Protein AF-A0AAU1LJE6-F1 (afdb_monomer_lite)

Sequence (196 aa):
MAEPQQDGGPLTVAEGLVRFDGRSWRRVQGTALPDFLRWVFNGQAVPHAVKSSYAYEDGLRSLPMAWTHPRYIAAEESHLAEEERLRLAFEAQAAIRKRRLDARKAVVREGNAASRARALRKAVKAEEAAEGTSAAADLREKAGRRRGVRRAIAYLSREHGVTATVGWSVADPCWAGGIPLVGISGAEKSTGMYGK

Radius of gyration: 35.8 Å; chains: 1; bounding box: 75×62×85 Å

Secondary structure (DSSP, 8-state):
--------PPPEE-SSEEEE-SSSEEEPPPEEHHHHHHHHHTT--EEE---SS-PPTT-----SSEEE-HHHHHHHHHHHHHHHHHHHHHHHHHHHHHHHHHHHHHHHHHHTHHHHHHHHHHHHHHHHHHTT-HHHHHHHHHHHTSSSHHHHHHHHHHHHTPPEE----TTSGGGTT---EE-TTS-EE-------

pLDDT: mean 73.08, std 18.21, range [31.22, 95.88]

Foldseek 3Di:
DDDDDPPPDFDWAQAQEWAAPLPAIETDHTDGPVVVVVCVVVVQKDKDADPDPHDYDPPHDPDRIGIYGPVRVVSVVVSVVVVVVVVVVVVVVVVVVVVVVVVVVVVVCVVCVVVVVVVVVVVVVVVVVLPPDPVSVVLVVQLVVDDDNLVSVLVVLQVPVDWDFDDDDCPDPVPVPDTWTQHNNSDTPPPPPDDD

Structure (mmCIF, N/CA/C/O backbone):
data_AF-A0AAU1LJE6-F1
#
_entry.id   AF-A0AAU1LJE6-F1
#
loop_
_atom_site.group_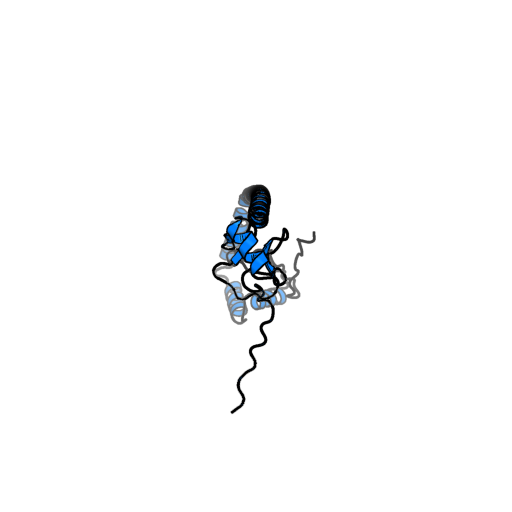PDB
_atom_site.id
_atom_site.type_symbol
_atom_site.label_atom_id
_atom_site.label_alt_id
_atom_site.label_comp_id
_atom_site.label_asym_id
_atom_site.label_entity_id
_atom_site.label_seq_id
_atom_site.pdbx_PDB_ins_code
_atom_site.Cartn_x
_atom_site.Cartn_y
_atom_site.Cartn_z
_atom_site.occupancy
_atom_site.B_iso_or_equiv
_atom_site.auth_seq_id
_atom_site.auth_comp_id
_atom_site.auth_asym_id
_atom_site.auth_atom_id
_atom_site.pdbx_PDB_model_num
ATOM 1 N N . MET A 1 1 ? 39.970 -46.629 -25.019 1.00 37.22 1 MET A N 1
ATOM 2 C CA . MET A 1 1 ? 39.941 -45.228 -24.552 1.00 37.22 1 MET A CA 1
ATOM 3 C C . MET A 1 1 ? 39.438 -44.415 -25.731 1.00 37.22 1 MET A C 1
ATOM 5 O O . MET A 1 1 ? 40.171 -44.294 -26.699 1.00 37.22 1 MET A O 1
ATOM 9 N N . ALA A 1 2 ? 38.160 -44.042 -25.729 1.00 37.75 2 ALA A N 1
ATOM 10 C CA . ALA A 1 2 ? 37.556 -43.263 -26.808 1.00 37.75 2 ALA A CA 1
ATOM 11 C C . ALA A 1 2 ? 37.742 -41.773 -26.494 1.00 37.75 2 ALA A C 1
ATOM 13 O O . ALA A 1 2 ? 37.417 -41.345 -25.386 1.00 37.75 2 ALA A O 1
ATOM 14 N N . GLU A 1 3 ? 38.307 -41.019 -27.432 1.00 35.03 3 GLU A N 1
ATOM 15 C CA . GLU A 1 3 ? 38.419 -39.563 -27.333 1.00 35.03 3 GLU A CA 1
ATOM 16 C C . GLU A 1 3 ? 37.029 -38.915 -27.445 1.00 35.03 3 GLU A C 1
ATOM 18 O O . GLU A 1 3 ? 36.217 -39.358 -28.264 1.00 35.03 3 GLU A O 1
ATOM 23 N N . PRO A 1 4 ? 36.717 -37.876 -26.650 1.00 43.41 4 PRO A N 1
ATOM 24 C CA . PRO A 1 4 ? 35.485 -37.129 -26.822 1.00 43.41 4 PRO A CA 1
ATOM 25 C C . PRO A 1 4 ? 35.583 -36.252 -28.074 1.00 43.41 4 PRO A C 1
ATOM 27 O O . PRO A 1 4 ? 36.368 -35.307 -28.148 1.00 43.41 4 PRO A O 1
ATOM 30 N N . GLN A 1 5 ? 34.746 -36.583 -29.051 1.00 39.78 5 GLN A N 1
ATOM 31 C CA . GLN A 1 5 ? 34.455 -35.793 -30.238 1.00 39.78 5 GLN A CA 1
ATOM 32 C C . GLN A 1 5 ? 33.921 -34.419 -29.787 1.00 39.78 5 GLN A C 1
ATOM 34 O O . GLN A 1 5 ? 32.828 -34.318 -29.232 1.00 39.78 5 GLN A O 1
ATOM 39 N N . GLN A 1 6 ? 34.723 -33.361 -29.934 1.00 43.94 6 GLN A N 1
ATOM 40 C CA . GLN A 1 6 ? 34.269 -31.992 -29.694 1.00 43.94 6 GLN A CA 1
ATOM 41 C C . GLN A 1 6 ? 33.424 -31.539 -30.887 1.00 43.94 6 GLN A C 1
ATOM 43 O O . GLN A 1 6 ? 33.950 -31.102 -31.909 1.00 43.94 6 GLN A O 1
ATOM 48 N N . ASP A 1 7 ? 32.106 -31.645 -30.745 1.00 42.50 7 ASP A N 1
ATOM 49 C CA . ASP A 1 7 ? 31.145 -31.035 -31.660 1.00 42.50 7 ASP A CA 1
ATOM 50 C C . ASP A 1 7 ? 31.253 -29.502 -31.575 1.00 42.50 7 ASP A C 1
ATOM 52 O O . ASP A 1 7 ? 30.751 -28.858 -30.652 1.00 42.50 7 ASP A O 1
ATOM 56 N N . GLY A 1 8 ? 31.939 -28.901 -32.549 1.00 44.84 8 GLY A N 1
ATOM 57 C CA . GLY A 1 8 ? 32.110 -27.453 -32.708 1.00 44.84 8 GLY A CA 1
ATOM 58 C C . GLY A 1 8 ? 30.856 -26.748 -33.234 1.00 44.84 8 GLY A C 1
ATOM 59 O O . GLY A 1 8 ? 30.895 -26.121 -34.291 1.00 44.84 8 GLY A O 1
ATOM 60 N N . GLY A 1 9 ? 29.733 -26.860 -32.522 1.00 58.03 9 GLY A N 1
ATOM 61 C CA . GLY A 1 9 ? 28.534 -26.065 -32.802 1.00 58.03 9 GLY A CA 1
ATOM 62 C C . GLY A 1 9 ? 28.755 -24.561 -32.544 1.00 58.03 9 GLY A C 1
ATOM 63 O O . GLY A 1 9 ? 29.653 -24.186 -31.785 1.00 58.03 9 GLY A O 1
ATOM 64 N N . PRO A 1 10 ? 27.951 -23.663 -33.148 1.00 66.69 10 PRO A N 1
ATOM 65 C CA . PRO A 1 10 ? 28.085 -22.224 -32.936 1.00 66.69 10 PRO A CA 1
ATOM 66 C C . PRO A 1 10 ? 27.838 -21.856 -31.465 1.00 66.69 10 PRO A C 1
ATOM 68 O O . PRO A 1 10 ? 26.767 -22.113 -30.907 1.00 66.69 10 PRO A O 1
ATOM 71 N N . LEU A 1 11 ? 28.832 -21.222 -30.835 1.00 69.88 11 LEU A N 1
ATOM 72 C CA . LEU A 1 11 ? 28.730 -20.729 -29.461 1.00 69.88 11 LEU A CA 1
ATOM 73 C C . LEU A 1 11 ? 27.562 -19.742 -29.348 1.00 69.88 11 LEU A C 1
ATOM 75 O O . LEU A 1 11 ? 27.508 -18.733 -30.055 1.00 69.88 11 LEU A O 1
ATOM 79 N N . THR A 1 12 ? 26.636 -20.031 -28.438 1.00 74.12 12 THR A N 1
ATOM 80 C CA . THR A 1 12 ? 25.438 -19.223 -28.195 1.00 74.12 12 THR A CA 1
ATOM 81 C C . THR A 1 12 ? 25.507 -18.630 -26.791 1.00 74.12 12 THR A C 1
ATOM 83 O O . THR A 1 12 ? 25.714 -19.344 -25.812 1.00 74.12 12 THR A O 1
ATOM 86 N N . VAL A 1 13 ? 25.320 -17.318 -26.679 1.00 70.00 13 VAL A N 1
ATOM 87 C CA . VAL A 1 13 ? 25.210 -16.601 -25.408 1.00 70.00 13 VAL A CA 1
ATOM 88 C C . VAL A 1 13 ? 23.751 -16.660 -24.961 1.00 70.00 13 VAL A C 1
ATOM 90 O O . VAL A 1 13 ? 22.901 -15.940 -25.482 1.00 70.00 13 VAL A O 1
ATOM 93 N N . ALA A 1 14 ? 23.451 -17.556 -24.020 1.00 63.47 14 ALA A N 1
ATOM 94 C CA . AL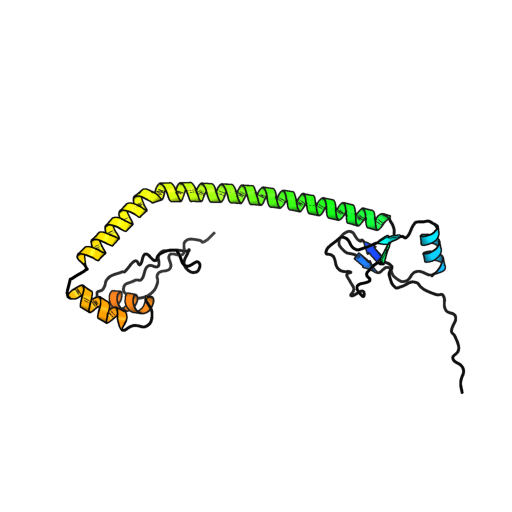A A 1 14 ? 22.112 -17.720 -23.440 1.00 63.47 14 ALA A CA 1
ATOM 95 C C . ALA A 1 14 ? 22.009 -17.199 -21.993 1.00 63.47 14 ALA A C 1
ATOM 97 O O . ALA A 1 14 ? 20.918 -16.910 -21.491 1.00 63.47 14 ALA A O 1
ATOM 98 N N . GLU A 1 15 ? 23.137 -17.083 -21.294 1.00 70.50 15 GLU A N 1
ATOM 99 C CA . GLU A 1 15 ? 23.178 -16.657 -19.897 1.00 70.50 15 GLU A CA 1
ATOM 100 C C . GLU A 1 15 ? 23.504 -15.167 -19.780 1.00 70.50 15 GLU A C 1
ATOM 102 O O . GLU A 1 15 ? 24.337 -14.636 -20.506 1.00 70.50 15 GLU A O 1
ATOM 107 N N . GLY A 1 16 ? 22.809 -14.477 -18.874 1.00 77.50 16 GLY A N 1
ATOM 108 C CA . GLY A 1 16 ? 23.048 -13.063 -18.589 1.00 77.50 16 GLY A CA 1
ATOM 109 C C . GLY A 1 16 ? 22.376 -12.064 -19.531 1.00 77.50 16 GLY A C 1
ATOM 110 O O . GLY A 1 16 ? 22.352 -10.895 -19.177 1.00 77.50 16 GLY A O 1
ATOM 111 N N . LEU A 1 17 ? 21.796 -12.468 -20.668 1.00 87.06 17 LEU A N 1
ATOM 112 C CA . LEU A 1 17 ? 21.081 -11.548 -21.564 1.00 87.06 17 LEU A CA 1
ATOM 113 C C . LEU A 1 17 ? 19.612 -11.376 -21.184 1.00 87.06 17 LEU A C 1
ATOM 115 O O . LEU A 1 17 ? 18.838 -12.340 -21.166 1.00 87.06 17 LEU A O 1
ATOM 119 N N . VAL A 1 18 ? 19.221 -10.127 -20.941 1.00 87.19 18 VAL A N 1
ATOM 120 C CA . VAL A 1 18 ? 17.873 -9.785 -20.483 1.00 87.19 18 VAL A CA 1
ATOM 121 C C . VAL A 1 18 ? 17.324 -8.553 -21.193 1.00 87.19 18 VAL A C 1
ATOM 123 O O . VAL A 1 18 ? 18.066 -7.711 -21.701 1.00 87.19 18 VAL A O 1
ATOM 126 N N . ARG A 1 19 ? 15.997 -8.455 -21.244 1.00 88.94 19 ARG A N 1
ATOM 127 C CA . ARG A 1 19 ? 15.269 -7.288 -21.746 1.00 88.94 19 ARG A CA 1
ATOM 128 C C . ARG A 1 19 ? 14.118 -6.934 -20.819 1.00 88.94 19 ARG A C 1
ATOM 130 O O . ARG A 1 19 ? 13.499 -7.828 -20.249 1.00 88.94 19 ARG A O 1
ATOM 137 N N . PHE A 1 20 ? 13.810 -5.648 -20.733 1.00 89.81 20 PHE A N 1
ATOM 138 C CA . PHE A 1 20 ? 12.632 -5.157 -20.030 1.00 89.81 20 PHE A CA 1
ATOM 139 C C . PHE A 1 20 ? 11.463 -5.047 -21.011 1.00 89.81 20 PHE A C 1
ATOM 141 O O . PHE A 1 20 ? 11.620 -4.471 -22.091 1.00 89.81 20 PHE A O 1
ATOM 148 N N . ASP A 1 21 ? 10.312 -5.623 -20.669 1.00 89.31 21 ASP A N 1
ATOM 149 C CA . ASP A 1 21 ? 9.116 -5.621 -21.527 1.00 89.31 21 ASP A CA 1
ATOM 150 C C . ASP A 1 21 ? 8.091 -4.528 -21.174 1.00 89.31 21 ASP A C 1
ATOM 152 O O . ASP A 1 21 ? 7.053 -4.426 -21.825 1.00 89.31 21 ASP A O 1
ATOM 156 N N . GLY A 1 22 ? 8.398 -3.700 -20.173 1.00 87.62 22 GLY A N 1
ATOM 157 C CA . GLY A 1 22 ? 7.494 -2.694 -19.617 1.00 87.62 22 GLY A CA 1
ATOM 158 C C . GLY A 1 22 ? 6.908 -3.087 -18.262 1.00 87.62 22 GLY A C 1
ATOM 159 O O . GLY A 1 22 ? 6.373 -2.229 -17.572 1.00 87.62 22 GLY A O 1
ATOM 160 N N . ARG A 1 23 ? 7.015 -4.356 -17.858 1.00 86.88 23 ARG A N 1
ATOM 161 C CA . ARG A 1 23 ? 6.509 -4.841 -16.570 1.00 86.88 23 ARG A CA 1
ATOM 162 C C . ARG A 1 23 ? 7.505 -5.722 -15.829 1.00 86.88 23 ARG A C 1
ATOM 164 O O . ARG A 1 23 ? 7.546 -5.679 -14.606 1.00 86.88 23 ARG A O 1
ATOM 171 N N . SER A 1 24 ? 8.288 -6.521 -16.541 1.00 87.25 24 SER A N 1
ATOM 172 C CA . SER A 1 24 ? 9.250 -7.442 -15.953 1.00 87.25 24 SER A CA 1
ATOM 173 C C . SER A 1 24 ? 10.514 -7.553 -16.802 1.00 87.25 24 SER A C 1
ATOM 175 O O . SER A 1 24 ? 10.576 -7.166 -17.976 1.00 87.25 24 SER A O 1
ATOM 177 N N . TRP A 1 25 ? 11.561 -8.091 -16.180 1.00 88.12 25 TRP A N 1
ATOM 178 C CA . TRP A 1 25 ? 12.773 -8.492 -16.876 1.00 88.12 25 TRP A CA 1
ATOM 179 C C . TRP A 1 25 ? 12.636 -9.927 -17.378 1.00 88.12 25 TRP A C 1
ATOM 181 O O . TRP A 1 25 ? 12.378 -10.840 -16.595 1.00 88.12 25 TRP A O 1
ATOM 191 N N . ARG A 1 26 ? 12.866 -10.128 -18.679 1.00 86.69 26 ARG A N 1
ATOM 192 C CA . ARG A 1 26 ? 12.778 -11.433 -19.348 1.00 86.69 26 ARG A CA 1
ATOM 193 C C . ARG A 1 26 ? 14.091 -11.825 -19.999 1.00 86.69 26 ARG A C 1
ATOM 195 O O . ARG A 1 26 ? 14.809 -10.970 -20.527 1.00 86.69 26 ARG A O 1
ATOM 202 N N . ARG A 1 27 ? 14.373 -13.129 -20.036 1.00 83.06 27 ARG A N 1
ATOM 203 C CA . ARG A 1 27 ? 15.522 -13.670 -20.772 1.00 83.06 27 ARG A CA 1
ATOM 204 C C . ARG A 1 27 ? 15.344 -13.451 -22.273 1.00 83.06 27 ARG A C 1
ATOM 206 O O . ARG A 1 27 ? 14.244 -13.578 -22.814 1.00 83.06 27 ARG A O 1
ATOM 213 N N . VAL A 1 28 ? 16.438 -13.151 -22.960 1.00 82.31 28 VAL A N 1
ATOM 214 C CA . VAL A 1 28 ? 16.475 -13.207 -24.426 1.00 82.31 28 VAL A CA 1
ATOM 215 C C . VAL A 1 28 ? 16.787 -14.650 -24.838 1.00 82.31 28 VAL A C 1
ATOM 217 O O . VAL A 1 28 ? 17.622 -15.302 -24.211 1.00 82.31 28 VAL A O 1
ATOM 220 N N . GLN A 1 29 ? 16.097 -15.177 -25.856 1.00 73.69 29 GLN A N 1
ATOM 221 C CA . GLN A 1 29 ? 16.477 -16.464 -26.452 1.00 73.69 29 GLN A CA 1
ATOM 222 C C . GLN A 1 29 ? 17.921 -16.361 -26.961 1.00 73.69 29 GLN A C 1
ATOM 224 O O . GLN A 1 29 ? 18.308 -15.304 -27.452 1.00 73.69 29 GLN A O 1
ATOM 229 N N . GLY A 1 30 ? 18.721 -17.414 -26.775 1.00 72.31 30 GLY A N 1
ATOM 230 C CA . GLY A 1 30 ? 20.173 -17.349 -26.956 1.00 72.31 30 GLY A CA 1
ATOM 231 C C . GLY A 1 30 ? 20.599 -16.699 -28.278 1.00 72.31 30 GLY A C 1
ATOM 232 O O . GLY A 1 30 ? 20.080 -17.038 -29.339 1.00 72.31 30 GLY A O 1
ATOM 233 N N . THR A 1 31 ? 21.550 -15.769 -28.199 1.00 79.88 31 THR A N 1
ATOM 234 C CA . THR A 1 31 ? 22.107 -15.050 -29.356 1.00 79.88 31 THR A CA 1
ATOM 235 C C . THR A 1 31 ? 23.444 -15.673 -29.747 1.00 79.88 31 THR A C 1
ATOM 237 O O . THR A 1 31 ? 24.218 -16.061 -28.872 1.00 79.88 31 THR A O 1
ATOM 240 N N . ALA A 1 32 ? 23.767 -15.751 -31.039 1.00 85.12 32 ALA A N 1
ATOM 241 C CA . ALA A 1 32 ? 25.086 -16.211 -31.471 1.00 85.12 32 ALA A CA 1
ATOM 242 C C . ALA A 1 32 ? 26.196 -15.303 -30.902 1.00 85.12 32 ALA A C 1
ATOM 244 O O . ALA A 1 32 ? 26.069 -14.077 -30.900 1.00 85.12 32 ALA A O 1
ATOM 245 N N . LEU A 1 33 ? 27.307 -15.884 -30.438 1.00 83.38 33 LEU A N 1
ATOM 246 C CA . LEU A 1 33 ? 28.417 -15.131 -29.839 1.00 83.38 33 LEU A CA 1
ATOM 247 C C . LEU A 1 33 ? 28.916 -13.958 -30.714 1.00 83.38 33 LEU A C 1
ATOM 249 O O . LEU A 1 33 ? 29.116 -12.878 -30.156 1.00 83.38 33 LEU A O 1
ATOM 253 N N . PRO A 1 34 ? 29.056 -14.084 -32.051 1.00 87.75 34 PRO A N 1
ATOM 254 C CA . PRO A 1 34 ? 29.461 -12.959 -32.896 1.00 87.75 34 PRO A CA 1
ATOM 255 C C . PRO A 1 34 ? 28.472 -11.788 -32.865 1.00 87.75 34 PRO A C 1
ATOM 257 O O . PRO A 1 34 ? 28.888 -10.632 -32.853 1.00 87.75 34 PRO A O 1
ATOM 260 N N . ASP A 1 35 ? 27.169 -12.071 -32.815 1.00 86.31 35 ASP A N 1
ATOM 261 C CA . ASP A 1 35 ? 26.136 -11.038 -32.754 1.00 86.31 35 ASP A CA 1
ATOM 262 C C . ASP A 1 35 ? 26.140 -10.331 -31.396 1.00 86.31 35 ASP A C 1
ATOM 264 O O . ASP A 1 35 ? 26.025 -9.106 -31.343 1.00 86.31 35 ASP A O 1
ATOM 268 N N . PHE A 1 36 ? 26.341 -11.080 -30.306 1.00 86.06 36 PHE A N 1
ATOM 269 C CA . PHE A 1 36 ? 26.505 -10.502 -28.972 1.00 86.06 36 PHE A CA 1
ATOM 270 C C . PHE A 1 36 ? 27.753 -9.616 -28.891 1.00 86.06 36 PHE A C 1
ATOM 272 O O . PHE A 1 36 ? 27.659 -8.470 -28.457 1.00 86.06 36 PHE A O 1
ATOM 279 N N . LEU A 1 37 ? 28.907 -10.109 -29.352 1.00 87.94 37 LEU A N 1
ATOM 280 C CA . LEU A 1 37 ? 30.142 -9.325 -29.378 1.00 87.94 37 LEU A CA 1
ATOM 281 C C . LEU A 1 37 ? 29.980 -8.071 -30.237 1.00 87.94 37 LEU A C 1
ATOM 283 O O . LEU A 1 37 ? 30.405 -6.998 -29.820 1.00 87.94 37 LEU A O 1
ATOM 287 N N . ARG A 1 38 ? 29.299 -8.168 -31.386 1.00 90.06 38 ARG A N 1
ATOM 288 C CA . ARG A 1 38 ? 28.966 -7.002 -32.212 1.00 90.06 38 ARG A CA 1
ATOM 289 C C . ARG A 1 38 ? 28.153 -5.976 -31.425 1.00 90.06 38 ARG A C 1
ATOM 291 O O . ARG A 1 38 ? 28.458 -4.792 -31.499 1.00 90.06 38 ARG A O 1
ATOM 298 N N . TRP A 1 39 ? 27.153 -6.398 -30.652 1.00 88.44 39 TRP A N 1
ATOM 299 C CA . TRP A 1 39 ? 26.390 -5.477 -29.805 1.00 88.44 39 TRP A CA 1
ATOM 300 C C . TRP A 1 39 ? 27.252 -4.832 -28.721 1.00 88.44 39 TRP A C 1
ATOM 302 O O . TRP A 1 39 ? 27.151 -3.625 -28.524 1.00 88.44 39 TRP A O 1
ATOM 312 N N . VAL A 1 40 ? 28.107 -5.604 -28.047 1.00 89.00 40 VAL A N 1
ATOM 313 C CA . VAL A 1 40 ? 29.011 -5.083 -27.008 1.00 89.00 40 VAL A CA 1
ATOM 314 C C . VAL A 1 40 ? 29.980 -4.060 -27.600 1.00 89.00 40 VAL A C 1
ATOM 316 O O . VAL A 1 40 ? 30.060 -2.940 -27.101 1.00 89.00 40 VAL A O 1
ATOM 319 N N . PHE A 1 41 ? 30.662 -4.394 -28.699 1.00 91.44 41 PHE A N 1
ATOM 320 C CA . PHE A 1 41 ? 31.617 -3.489 -29.346 1.00 91.44 41 PHE A CA 1
ATOM 321 C C . PHE A 1 41 ? 30.955 -2.255 -29.969 1.00 91.44 41 PHE A C 1
ATOM 323 O O . PHE A 1 41 ? 31.574 -1.196 -30.012 1.00 91.44 41 PHE A O 1
ATOM 330 N N . ASN A 1 42 ? 29.687 -2.350 -30.376 1.00 92.94 42 ASN A N 1
ATOM 331 C CA . ASN A 1 42 ? 28.905 -1.204 -30.844 1.00 92.94 42 ASN A CA 1
ATOM 332 C C . ASN A 1 42 ? 28.247 -0.400 -29.703 1.00 92.94 42 ASN A C 1
ATOM 334 O O . ASN A 1 42 ? 27.460 0.504 -29.979 1.00 92.94 42 ASN A O 1
ATOM 338 N N . GLY A 1 43 ? 28.494 -0.737 -28.430 1.00 88.12 43 GLY A N 1
ATOM 339 C CA . GLY A 1 43 ? 27.886 -0.053 -27.280 1.00 88.12 43 GLY A CA 1
ATOM 340 C C . GLY A 1 43 ? 26.372 -0.267 -27.140 1.00 88.12 43 GLY A C 1
ATOM 341 O O . GLY A 1 43 ? 25.687 0.485 -26.452 1.00 88.12 43 GLY A O 1
ATOM 342 N N . GLN A 1 44 ? 25.826 -1.289 -27.798 1.00 89.88 44 GLN A N 1
ATOM 343 C CA . GLN A 1 44 ? 24.405 -1.645 -27.780 1.00 89.88 44 GLN A CA 1
ATOM 344 C C . GLN A 1 44 ? 24.051 -2.627 -26.661 1.00 89.88 44 GLN A C 1
ATOM 346 O O . GLN A 1 44 ? 22.878 -2.933 -26.487 1.00 89.88 44 GLN A O 1
ATOM 351 N N . ALA A 1 45 ? 25.027 -3.142 -25.916 1.00 90.69 45 ALA A N 1
ATOM 352 C CA . ALA A 1 45 ? 24.808 -3.986 -24.747 1.00 90.69 45 ALA A CA 1
ATOM 353 C C . ALA A 1 45 ? 25.713 -3.522 -23.604 1.00 90.69 45 ALA A C 1
ATOM 355 O O . ALA A 1 45 ? 26.912 -3.338 -23.801 1.00 90.69 45 ALA A O 1
ATOM 356 N N . VAL A 1 46 ? 25.139 -3.340 -22.416 1.00 89.25 46 VAL A N 1
ATOM 357 C CA . VAL A 1 46 ? 25.850 -2.874 -21.222 1.00 89.25 46 VAL A CA 1
ATOM 358 C C . VAL A 1 46 ? 25.478 -3.718 -20.003 1.00 89.25 46 VAL A C 1
ATOM 360 O O . VAL A 1 46 ? 24.375 -4.279 -19.967 1.00 89.25 46 VAL A O 1
ATOM 363 N N . PRO A 1 47 ? 26.363 -3.814 -18.997 1.00 89.62 47 PRO A N 1
ATOM 364 C CA . PRO A 1 47 ? 26.007 -4.405 -17.722 1.00 89.62 47 PRO A CA 1
ATOM 365 C C . PRO A 1 47 ? 24.938 -3.557 -17.027 1.00 89.62 47 PRO A C 1
ATOM 367 O O . PRO A 1 47 ? 25.020 -2.330 -17.002 1.00 89.62 47 PRO A O 1
ATOM 370 N N . HIS A 1 48 ? 23.948 -4.216 -16.442 1.00 85.62 48 HIS A N 1
ATOM 371 C CA . HIS A 1 48 ? 22.840 -3.596 -15.734 1.00 85.62 48 HIS A CA 1
ATOM 372 C C . HIS A 1 48 ? 22.576 -4.340 -14.434 1.00 85.62 48 HIS A C 1
ATOM 374 O O . HIS A 1 48 ? 22.433 -5.567 -14.410 1.00 85.62 48 HIS A O 1
ATOM 380 N N . ALA A 1 49 ? 22.529 -3.573 -13.350 1.00 83.12 49 ALA A N 1
ATOM 381 C CA . ALA A 1 49 ? 22.037 -4.035 -12.067 1.00 83.12 49 ALA A CA 1
ATOM 382 C C . ALA A 1 49 ? 20.537 -3.743 -12.011 1.00 83.12 49 ALA A C 1
ATOM 384 O O . ALA A 1 49 ? 20.120 -2.614 -12.272 1.00 83.12 49 ALA A O 1
ATOM 385 N N . VAL A 1 50 ? 19.735 -4.753 -11.675 1.00 77.06 50 VAL A N 1
ATOM 386 C CA . VAL A 1 50 ? 18.281 -4.601 -11.556 1.00 77.06 50 VAL A CA 1
ATOM 387 C C . VAL A 1 50 ? 17.984 -3.548 -10.486 1.00 77.06 50 VAL A C 1
ATOM 389 O O . VAL A 1 50 ? 18.406 -3.694 -9.339 1.00 77.06 50 VAL A O 1
ATOM 392 N N . LYS A 1 51 ? 17.288 -2.472 -10.871 1.00 78.62 51 LYS A N 1
ATOM 393 C CA . LYS A 1 51 ? 16.929 -1.367 -9.966 1.00 78.62 51 LYS A CA 1
ATOM 394 C C . LYS A 1 51 ? 15.544 -1.550 -9.333 1.00 78.62 51 LYS A C 1
ATOM 396 O O . LYS A 1 51 ? 15.247 -0.897 -8.336 1.00 78.62 51 LYS A O 1
ATOM 401 N N . SER A 1 52 ? 14.699 -2.406 -9.907 1.00 68.50 52 SER A N 1
ATOM 402 C CA . SER A 1 52 ? 13.322 -2.643 -9.460 1.00 68.50 52 SER A CA 1
ATOM 403 C C . SER A 1 52 ? 13.167 -3.898 -8.588 1.00 68.50 52 SER A C 1
ATOM 405 O O . SER A 1 52 ? 14.045 -4.755 -8.520 1.00 68.50 52 SER A O 1
ATOM 407 N N . SER A 1 53 ? 12.018 -4.029 -7.917 1.00 60.38 53 SER A N 1
ATOM 408 C CA . SER A 1 53 ? 11.633 -5.239 -7.172 1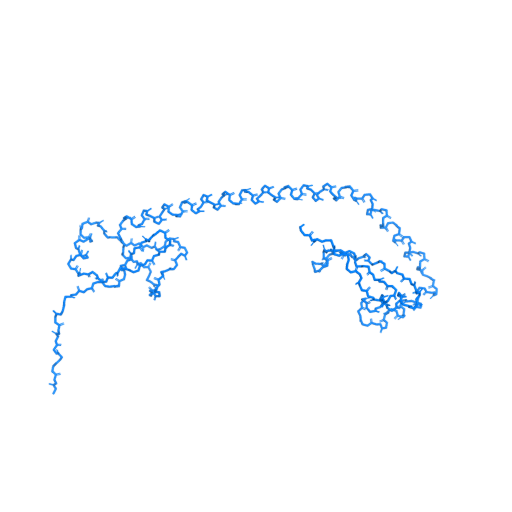.00 60.38 53 SER A CA 1
ATOM 409 C C . SER A 1 53 ? 11.181 -6.395 -8.073 1.00 60.38 53 SER A C 1
ATOM 411 O O . SER A 1 53 ? 10.863 -7.477 -7.571 1.00 60.38 53 SER A O 1
ATOM 413 N N . TYR A 1 54 ? 11.134 -6.182 -9.391 1.00 69.06 54 TYR A N 1
ATOM 414 C CA . TYR A 1 54 ? 10.748 -7.196 -10.358 1.00 69.06 54 TYR A CA 1
ATOM 415 C C . TYR A 1 54 ? 11.883 -8.210 -10.502 1.00 69.06 54 TYR A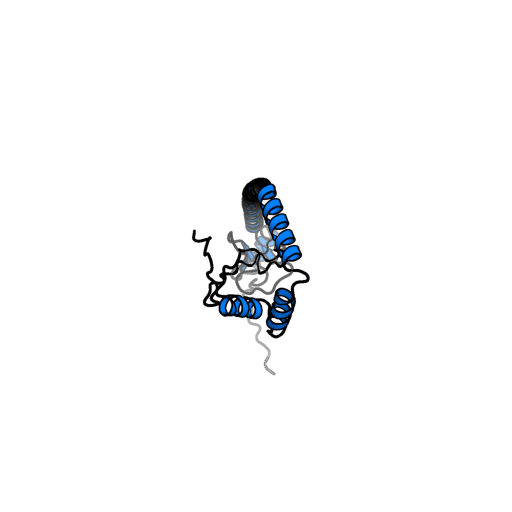 C 1
ATOM 417 O O . TYR A 1 54 ? 12.866 -7.990 -11.209 1.00 69.06 54 TYR A O 1
ATOM 425 N N . ALA A 1 55 ? 11.745 -9.341 -9.808 1.00 67.75 55 ALA A N 1
ATOM 426 C CA . ALA A 1 55 ? 12.562 -10.509 -10.086 1.00 67.75 55 ALA A CA 1
ATOM 427 C C . ALA A 1 55 ? 12.370 -10.925 -11.552 1.00 67.75 55 ALA A C 1
ATOM 429 O O . ALA A 1 55 ? 11.294 -10.738 -12.123 1.00 67.75 55 ALA A O 1
ATOM 430 N N . TYR A 1 56 ? 13.413 -11.499 -12.148 1.00 74.62 56 TYR A N 1
ATOM 431 C CA . TYR A 1 56 ? 13.325 -12.083 -13.478 1.00 74.62 56 TYR A CA 1
ATOM 432 C C . TYR A 1 56 ? 12.149 -13.066 -13.549 1.00 74.62 56 TYR A C 1
ATOM 434 O O . TYR A 1 56 ? 12.133 -14.071 -12.830 1.00 74.62 56 TYR A O 1
ATOM 442 N N . GLU A 1 57 ? 11.176 -12.782 -14.415 1.00 72.94 57 GLU A N 1
ATOM 443 C CA . GLU A 1 57 ? 10.178 -13.780 -14.787 1.00 72.94 57 GLU A CA 1
ATOM 444 C C . GLU A 1 57 ? 10.957 -14.893 -15.513 1.00 72.94 57 GLU A C 1
ATOM 446 O O . GLU A 1 57 ? 11.823 -14.594 -16.334 1.00 72.94 57 GLU A O 1
ATOM 451 N N . ASP A 1 58 ? 10.727 -16.159 -15.150 1.00 66.69 58 ASP A N 1
ATOM 452 C CA . ASP A 1 58 ? 11.360 -17.375 -15.714 1.00 66.69 58 ASP A CA 1
ATOM 453 C C . ASP A 1 58 ? 12.517 -18.017 -14.915 1.00 66.69 58 ASP A C 1
ATOM 455 O O . ASP A 1 58 ? 13.280 -18.819 -15.457 1.00 66.69 58 ASP A O 1
ATOM 459 N N . GLY A 1 59 ? 12.638 -17.750 -13.607 1.00 58.62 59 GLY A N 1
ATOM 460 C CA . GLY A 1 59 ? 13.485 -18.571 -12.718 1.00 58.62 59 GLY A CA 1
ATOM 461 C C . GLY A 1 59 ? 14.983 -18.500 -13.037 1.00 58.62 59 GLY A C 1
ATOM 462 O O . GLY A 1 59 ? 15.742 -19.427 -12.741 1.00 58.62 59 GLY A O 1
ATOM 463 N N . LEU A 1 60 ? 15.412 -17.398 -13.656 1.00 61.75 60 LEU A N 1
ATOM 464 C CA . LEU A 1 60 ? 16.819 -17.104 -13.878 1.00 61.75 60 LEU A CA 1
ATOM 465 C C . LEU A 1 60 ? 17.562 -17.151 -12.543 1.00 61.75 60 LEU A C 1
ATOM 467 O O . LEU A 1 60 ? 17.103 -16.589 -11.546 1.00 61.75 60 LEU A O 1
ATOM 471 N N . ARG A 1 61 ? 18.737 -17.799 -12.523 1.00 63.88 61 ARG A N 1
ATOM 472 C CA . ARG A 1 61 ? 19.669 -17.626 -11.404 1.00 63.88 61 ARG A CA 1
ATOM 473 C C . ARG A 1 61 ? 19.851 -16.126 -11.204 1.00 63.88 61 ARG A C 1
ATOM 475 O O . ARG A 1 61 ? 20.124 -15.421 -12.174 1.00 63.88 61 ARG A O 1
ATOM 482 N N . SER A 1 62 ? 19.673 -15.659 -9.968 1.00 63.09 62 SER A N 1
ATOM 483 C CA . SER A 1 62 ? 19.934 -14.269 -9.604 1.00 63.09 62 SER A CA 1
ATOM 484 C C . SER A 1 62 ? 21.405 -13.981 -9.886 1.00 63.09 62 SER A C 1
ATOM 486 O O . SER A 1 62 ? 22.290 -14.374 -9.126 1.00 63.09 62 SER A O 1
ATOM 488 N N . LEU A 1 63 ? 21.672 -13.402 -11.053 1.00 70.12 63 LEU A N 1
ATOM 489 C CA . LEU A 1 63 ? 22.994 -12.934 -11.410 1.00 70.12 63 LEU A CA 1
ATOM 490 C C . LEU A 1 63 ? 23.159 -11.558 -10.766 1.00 70.12 63 LEU A C 1
ATOM 492 O O . LEU A 1 63 ? 22.280 -10.713 -10.949 1.00 70.12 63 LEU A O 1
ATOM 496 N N . PRO A 1 64 ? 24.276 -11.297 -10.063 1.00 71.19 64 PRO A N 1
ATOM 497 C CA . PRO A 1 64 ? 24.556 -9.969 -9.519 1.00 71.19 64 PRO A CA 1
ATOM 498 C C . PRO A 1 64 ? 24.513 -8.862 -10.582 1.00 71.19 64 PRO A C 1
ATOM 500 O O . PRO A 1 64 ? 24.263 -7.705 -10.263 1.00 71.19 64 PRO A O 1
ATOM 503 N N . MET A 1 65 ? 24.769 -9.217 -11.846 1.00 77.62 65 MET A N 1
ATOM 504 C CA . MET A 1 65 ? 24.820 -8.300 -12.977 1.00 77.62 65 MET A CA 1
ATOM 505 C C . MET A 1 65 ? 24.448 -9.038 -14.267 1.00 77.62 65 MET A C 1
ATOM 507 O O . MET A 1 65 ? 24.932 -10.146 -14.505 1.00 77.62 65 MET A O 1
ATOM 511 N N . ALA A 1 66 ? 23.598 -8.430 -15.093 1.00 83.69 66 ALA A N 1
ATOM 512 C CA . ALA A 1 66 ? 23.168 -8.969 -16.384 1.00 83.69 66 ALA A CA 1
ATOM 513 C C . ALA A 1 66 ? 23.540 -8.007 -17.521 1.00 83.69 66 ALA A C 1
ATOM 515 O O . ALA A 1 66 ? 23.745 -6.822 -17.286 1.00 83.69 66 ALA A O 1
ATOM 516 N N . TRP A 1 67 ? 23.621 -8.496 -18.754 1.00 87.88 67 TRP A N 1
ATOM 517 C CA . TRP A 1 67 ? 23.830 -7.684 -19.951 1.00 87.88 67 TRP A CA 1
ATOM 518 C C . TRP A 1 67 ? 22.490 -7.353 -20.607 1.00 87.88 67 TRP A C 1
ATOM 520 O O . TRP A 1 67 ? 21.665 -8.232 -20.863 1.00 87.88 67 TRP A O 1
ATOM 530 N N . THR A 1 68 ? 22.275 -6.077 -20.912 1.00 88.19 68 THR A N 1
ATOM 531 C CA . THR A 1 68 ? 21.031 -5.586 -21.517 1.00 88.19 68 THR A CA 1
ATOM 532 C C . THR A 1 68 ? 21.305 -4.480 -22.526 1.00 88.19 68 THR A C 1
ATOM 534 O O . THR A 1 68 ? 22.328 -3.799 -22.478 1.00 88.19 68 THR A O 1
ATOM 537 N N . HIS A 1 69 ? 20.368 -4.279 -23.446 1.00 90.06 69 HIS A N 1
ATOM 538 C CA . HIS A 1 69 ? 20.444 -3.185 -24.403 1.00 90.06 69 HIS A CA 1
ATOM 539 C C . HIS A 1 69 ? 20.052 -1.845 -23.745 1.00 90.06 69 HIS A C 1
ATOM 541 O O . HIS A 1 69 ? 19.022 -1.809 -23.066 1.00 90.06 69 HIS A O 1
ATOM 547 N N . PRO A 1 70 ? 20.757 -0.718 -24.007 1.00 91.06 70 PRO A N 1
ATOM 548 C CA . PRO A 1 70 ? 20.481 0.589 -23.393 1.00 91.06 70 PRO A CA 1
ATOM 549 C C . PRO A 1 70 ? 19.009 1.027 -23.444 1.00 91.06 70 PRO A C 1
ATOM 551 O O . PRO A 1 70 ? 18.464 1.515 -22.460 1.00 91.06 70 PRO A O 1
ATOM 554 N N . ARG A 1 71 ? 18.322 0.772 -24.566 1.00 92.31 71 ARG A N 1
ATOM 555 C CA . ARG A 1 71 ? 16.874 1.029 -24.721 1.00 92.31 71 ARG A CA 1
ATOM 556 C C . ARG A 1 71 ? 15.990 0.422 -23.621 1.00 92.31 71 ARG A C 1
ATOM 558 O O . ARG A 1 71 ? 14.974 1.010 -23.280 1.00 92.31 71 ARG A O 1
ATOM 565 N N . TYR A 1 72 ? 16.344 -0.752 -23.097 1.00 91.00 72 TYR A N 1
ATOM 566 C CA . TYR A 1 72 ? 15.554 -1.426 -22.066 1.00 91.00 72 TYR A CA 1
ATOM 567 C C . TYR A 1 72 ? 15.833 -0.865 -20.671 1.00 91.00 72 TYR A C 1
ATOM 569 O O . TYR A 1 72 ? 14.933 -0.860 -19.841 1.00 91.00 72 TYR A O 1
ATOM 577 N N . ILE A 1 73 ? 17.040 -0.338 -20.440 1.00 90.12 73 ILE A N 1
ATOM 578 C CA . ILE A 1 73 ? 17.364 0.416 -19.221 1.00 90.12 73 ILE A CA 1
ATOM 579 C C . ILE A 1 73 ? 16.514 1.685 -19.176 1.00 90.12 73 ILE A C 1
ATOM 581 O O . ILE A 1 73 ? 15.812 1.915 -18.199 1.00 90.12 73 ILE A O 1
ATOM 585 N N . ALA A 1 74 ? 16.498 2.454 -20.269 1.00 92.19 74 ALA A N 1
ATOM 586 C CA . ALA A 1 74 ? 15.676 3.660 -20.368 1.00 92.19 74 ALA A CA 1
ATOM 587 C C . ALA A 1 74 ? 14.172 3.363 -20.189 1.00 92.19 74 ALA A C 1
ATOM 589 O O . ALA A 1 74 ? 13.446 4.152 -19.586 1.00 92.19 74 ALA A O 1
ATOM 590 N N . ALA A 1 75 ? 13.702 2.212 -20.683 1.00 92.38 75 ALA A N 1
ATOM 591 C CA . ALA A 1 75 ? 12.322 1.774 -20.488 1.00 92.38 75 ALA A CA 1
ATOM 592 C C . ALA A 1 75 ? 12.009 1.436 -19.018 1.00 92.38 75 ALA A C 1
ATOM 594 O O . ALA A 1 75 ? 10.959 1.847 -18.527 1.00 92.38 75 ALA A O 1
ATOM 595 N N . GLU A 1 76 ? 12.906 0.740 -18.305 1.00 91.38 76 GLU A N 1
ATOM 596 C CA . GLU A 1 76 ? 12.749 0.497 -16.860 1.00 91.38 76 GLU A CA 1
ATOM 597 C C . GLU A 1 76 ? 12.738 1.820 -16.082 1.00 91.38 76 GLU A C 1
ATOM 599 O O . GLU A 1 76 ? 11.881 2.025 -15.228 1.00 91.38 76 GLU A O 1
ATOM 604 N N . GLU A 1 77 ? 13.638 2.751 -16.404 1.00 91.62 77 GLU A N 1
ATOM 605 C CA . GLU A 1 77 ? 13.709 4.054 -15.730 1.00 91.62 77 GLU A CA 1
ATOM 606 C C . GLU A 1 77 ? 12.433 4.879 -15.925 1.00 91.62 77 GLU A C 1
ATOM 608 O O . GLU A 1 77 ? 11.915 5.454 -14.966 1.00 91.62 77 GLU A O 1
ATOM 613 N N . SER A 1 78 ? 11.876 4.888 -17.139 1.00 92.81 78 SER A N 1
ATOM 614 C CA . SER A 1 78 ? 10.592 5.540 -17.402 1.00 92.81 78 SER A CA 1
ATOM 615 C C . SER A 1 78 ? 9.440 4.882 -16.642 1.00 92.81 78 SER A C 1
ATOM 617 O O . SER A 1 78 ? 8.547 5.586 -16.172 1.00 92.81 78 SER A O 1
ATOM 619 N N . HIS A 1 79 ? 9.442 3.551 -16.532 1.00 91.31 79 HIS A N 1
ATOM 620 C CA . HIS A 1 79 ? 8.423 2.809 -15.787 1.00 91.31 79 HIS A CA 1
ATOM 621 C C . HIS A 1 79 ? 8.477 3.137 -14.293 1.00 91.31 79 HIS A C 1
ATOM 623 O O . HIS A 1 79 ? 7.463 3.494 -13.698 1.00 91.31 79 HIS A O 1
ATOM 629 N N . LEU A 1 80 ? 9.675 3.108 -13.704 1.00 91.19 80 LEU A N 1
ATOM 630 C CA . LEU A 1 80 ? 9.890 3.438 -12.294 1.00 91.19 80 LEU A CA 1
ATOM 631 C C . LEU A 1 80 ? 9.479 4.878 -11.963 1.00 91.19 80 LEU A C 1
ATOM 633 O O . LEU A 1 80 ? 8.858 5.117 -10.927 1.00 91.19 80 LEU A O 1
ATOM 637 N N . ALA A 1 81 ? 9.770 5.831 -12.853 1.00 92.88 81 ALA A N 1
ATOM 638 C CA . ALA A 1 81 ? 9.353 7.219 -12.674 1.00 92.88 81 ALA A CA 1
ATOM 639 C C . ALA A 1 81 ? 7.821 7.375 -12.657 1.00 92.88 81 ALA A C 1
ATOM 641 O O . ALA A 1 81 ? 7.288 8.190 -11.901 1.00 92.88 81 ALA A O 1
ATOM 642 N N . GLU A 1 82 ? 7.097 6.602 -13.470 1.00 93.50 82 GLU A N 1
ATOM 643 C CA . GLU A 1 82 ? 5.633 6.637 -13.483 1.00 93.50 82 GLU A CA 1
ATOM 644 C C . GLU A 1 82 ? 5.033 5.949 -12.250 1.00 93.50 82 GLU A C 1
ATOM 646 O O . GLU A 1 82 ? 4.109 6.482 -11.633 1.00 93.50 82 GLU A O 1
ATOM 651 N N . GLU A 1 83 ? 5.591 4.817 -11.819 1.00 91.50 83 GLU A N 1
ATOM 652 C CA . GLU A 1 83 ? 5.177 4.169 -10.570 1.00 91.50 83 GLU A CA 1
ATOM 653 C C . GLU A 1 83 ? 5.347 5.089 -9.360 1.00 91.50 83 GLU A C 1
ATOM 655 O O . GLU A 1 83 ? 4.452 5.174 -8.514 1.00 91.50 83 GLU A O 1
ATOM 660 N N . GLU A 1 84 ? 6.462 5.816 -9.283 1.00 93.06 84 GLU A N 1
ATOM 661 C CA . GLU A 1 84 ? 6.694 6.784 -8.215 1.00 93.06 84 GLU A CA 1
ATOM 662 C C . GLU A 1 84 ? 5.648 7.907 -8.238 1.00 93.06 84 GLU A C 1
ATOM 664 O O . GLU A 1 84 ? 5.078 8.244 -7.197 1.00 93.06 84 GLU A O 1
ATOM 669 N N . ARG A 1 85 ? 5.310 8.436 -9.421 1.00 94.81 85 ARG A N 1
ATOM 670 C CA . ARG A 1 85 ? 4.245 9.444 -9.571 1.00 94.81 85 ARG A CA 1
ATOM 671 C C . ARG A 1 85 ? 2.897 8.928 -9.085 1.00 94.81 85 ARG A C 1
ATOM 673 O O . ARG A 1 85 ? 2.218 9.616 -8.317 1.00 94.81 85 ARG A O 1
ATOM 680 N N . LEU A 1 86 ? 2.515 7.721 -9.497 1.00 94.75 86 LEU A N 1
ATOM 681 C CA . LEU A 1 86 ? 1.261 7.091 -9.083 1.00 94.75 86 LEU A CA 1
ATOM 682 C C . LEU A 1 86 ? 1.228 6.845 -7.574 1.00 94.75 86 LEU A C 1
ATOM 684 O O . LEU A 1 86 ? 0.218 7.120 -6.920 1.00 94.75 86 LEU A O 1
ATOM 688 N N . ARG A 1 87 ? 2.344 6.385 -7.004 1.00 94.38 87 ARG A N 1
ATOM 689 C CA . ARG A 1 87 ? 2.485 6.172 -5.565 1.00 94.38 87 ARG A CA 1
ATOM 690 C C . ARG A 1 87 ? 2.328 7.477 -4.789 1.00 94.38 87 ARG A C 1
ATOM 692 O O . ARG A 1 87 ? 1.522 7.527 -3.862 1.00 94.38 87 ARG A O 1
ATOM 699 N N . LEU A 1 88 ? 3.032 8.537 -5.186 1.00 95.88 88 LEU A N 1
ATOM 700 C CA . LEU A 1 88 ? 2.927 9.852 -4.548 1.00 95.88 88 LEU A CA 1
ATOM 701 C C . LEU A 1 88 ? 1.502 10.414 -4.644 1.00 95.88 88 LEU A C 1
ATOM 703 O O . LEU A 1 88 ? 0.973 10.938 -3.661 1.00 95.88 88 LEU A O 1
ATOM 707 N N . ALA A 1 89 ? 0.840 10.256 -5.794 1.00 95.50 89 ALA A N 1
ATOM 708 C CA . ALA A 1 89 ? -0.551 10.665 -5.969 1.00 95.50 89 ALA A CA 1
ATOM 709 C C . ALA A 1 89 ? -1.500 9.892 -5.035 1.00 95.50 89 ALA A C 1
ATOM 711 O O . ALA A 1 89 ? -2.378 10.488 -4.401 1.00 95.50 89 ALA A O 1
ATOM 712 N N . PHE A 1 90 ? -1.308 8.578 -4.905 1.00 95.19 90 PHE A N 1
ATOM 713 C CA . PHE A 1 90 ? -2.090 7.741 -3.999 1.00 95.19 90 PHE A CA 1
ATOM 714 C C . PHE A 1 90 ? -1.866 8.116 -2.528 1.00 95.19 90 PHE A C 1
ATOM 716 O O . PHE A 1 90 ? -2.833 8.303 -1.784 1.00 95.19 90 PHE A O 1
ATOM 723 N N . GLU A 1 91 ? -0.611 8.284 -2.107 1.00 95.75 91 GLU A N 1
ATOM 724 C CA . GLU A 1 91 ? -0.250 8.683 -0.743 1.00 95.75 91 GLU A CA 1
ATOM 725 C C . GLU A 1 91 ? -0.833 10.062 -0.389 1.00 95.75 91 GLU A C 1
ATOM 727 O O . GLU A 1 91 ? -1.410 10.235 0.691 1.00 95.75 91 GLU A O 1
ATOM 732 N N . ALA A 1 92 ? -0.794 11.020 -1.321 1.00 95.12 92 ALA A N 1
ATOM 733 C CA . ALA A 1 92 ? -1.409 12.333 -1.144 1.00 95.12 92 ALA A CA 1
ATOM 734 C C . ALA A 1 92 ? -2.932 12.231 -0.937 1.00 95.12 92 ALA A C 1
ATOM 736 O O . ALA A 1 92 ? -3.486 12.828 -0.007 1.00 95.12 92 ALA A O 1
ATOM 737 N N . GLN A 1 93 ? -3.625 11.428 -1.752 1.00 93.62 93 GLN A N 1
ATOM 738 C CA . GLN A 1 93 ? -5.063 11.200 -1.588 1.00 93.62 93 GLN A CA 1
ATOM 739 C C . GLN A 1 93 ? -5.394 10.497 -0.265 1.00 93.62 93 GLN A C 1
ATOM 741 O O . GLN A 1 93 ? -6.355 10.876 0.416 1.00 93.62 93 GLN A O 1
ATOM 746 N N . ALA A 1 94 ? -4.600 9.501 0.131 1.00 95.12 94 ALA A N 1
ATOM 747 C CA . ALA A 1 94 ? -4.760 8.801 1.400 1.00 95.12 94 ALA A CA 1
ATOM 748 C C . ALA A 1 94 ? -4.584 9.754 2.594 1.00 95.12 94 ALA A C 1
ATOM 750 O O . ALA A 1 94 ? -5.394 9.732 3.526 1.00 95.12 94 ALA A O 1
ATOM 751 N N . ALA A 1 95 ? -3.597 10.654 2.540 1.00 95.56 95 ALA A N 1
ATOM 752 C CA . ALA A 1 95 ? -3.370 11.666 3.567 1.00 95.56 95 ALA A CA 1
ATOM 753 C C . ALA A 1 95 ? -4.560 12.632 3.703 1.00 95.56 95 ALA A C 1
ATOM 755 O O . ALA A 1 95 ? -5.000 12.917 4.821 1.00 95.56 95 ALA A O 1
ATOM 756 N N . ILE A 1 96 ? -5.140 13.087 2.584 1.00 94.94 96 ILE A N 1
ATOM 757 C CA . ILE A 1 96 ? -6.341 13.943 2.589 1.00 94.94 96 ILE A CA 1
ATOM 758 C C . ILE A 1 96 ? -7.526 13.213 3.232 1.00 94.94 96 ILE A C 1
ATOM 760 O O . ILE A 1 96 ? -8.207 13.774 4.097 1.00 94.94 96 ILE A O 1
ATOM 764 N N . ARG A 1 97 ? -7.773 11.954 2.848 1.00 93.56 97 ARG A N 1
ATOM 765 C CA . ARG A 1 97 ? -8.859 11.139 3.421 1.00 93.56 97 ARG A CA 1
ATOM 766 C C . ARG A 1 97 ? -8.673 10.935 4.923 1.00 93.56 97 ARG A C 1
ATOM 768 O O . ARG A 1 97 ? -9.627 11.125 5.677 1.00 93.56 97 ARG A O 1
ATOM 775 N N . LYS A 1 98 ? -7.451 10.618 5.361 1.00 94.69 98 LYS A N 1
ATOM 776 C CA . LYS A 1 98 ? -7.112 10.451 6.779 1.00 94.69 98 LYS A CA 1
ATOM 777 C C . LYS A 1 98 ? -7.381 11.731 7.571 1.00 94.69 98 LYS A C 1
ATOM 779 O O . LYS A 1 98 ? -8.108 11.678 8.557 1.00 94.69 98 LYS A O 1
ATOM 784 N N . ARG A 1 99 ? -6.916 12.891 7.088 1.00 95.00 99 ARG A N 1
ATOM 785 C CA . ARG A 1 99 ? -7.173 14.193 7.735 1.00 95.00 99 ARG A CA 1
ATOM 786 C C . ARG A 1 99 ? -8.667 14.488 7.888 1.00 95.00 99 ARG A C 1
ATOM 788 O O . ARG A 1 99 ? -9.094 14.910 8.958 1.00 95.00 99 ARG A O 1
ATOM 795 N N . ARG A 1 100 ? -9.477 14.232 6.853 1.00 93.81 100 ARG A N 1
ATOM 796 C CA . ARG A 1 100 ? -10.942 14.417 6.918 1.00 93.81 100 ARG A CA 1
ATOM 797 C C . ARG A 1 100 ? -11.591 13.503 7.958 1.00 93.81 100 ARG A C 1
ATOM 799 O O . ARG A 1 100 ? -12.472 13.935 8.700 1.00 93.81 100 ARG A O 1
ATOM 806 N N . LEU A 1 101 ? -11.158 12.247 8.013 1.00 94.00 101 LEU A N 1
ATOM 807 C CA . LEU A 1 101 ? -11.666 11.270 8.969 1.00 94.00 101 LEU A CA 1
ATOM 808 C C . LEU A 1 101 ? -11.286 11.637 10.410 1.00 94.00 101 LEU A C 1
ATOM 810 O O . LEU A 1 101 ? -12.135 11.569 11.300 1.00 94.00 101 LEU A O 1
ATOM 814 N N . ASP A 1 102 ? -10.051 12.082 10.630 1.00 93.44 102 ASP A N 1
ATOM 815 C CA . ASP A 1 102 ? -9.573 12.523 11.940 1.00 93.44 102 ASP A CA 1
ATOM 816 C C . ASP A 1 102 ? -10.301 13.791 12.408 1.00 93.44 102 ASP A C 1
ATOM 818 O O . ASP A 1 102 ? -10.754 13.843 13.553 1.00 93.44 102 ASP A O 1
ATOM 822 N N . ALA A 1 103 ? -10.535 14.758 11.514 1.00 93.25 103 ALA A N 1
ATOM 823 C CA . ALA A 1 103 ? -11.338 15.945 11.812 1.00 93.25 103 ALA A CA 1
ATOM 824 C C . ALA A 1 103 ? -12.780 15.579 12.206 1.00 93.25 103 ALA A C 1
ATOM 826 O O . ALA A 1 103 ? -13.293 16.051 13.221 1.00 93.25 103 ALA A O 1
ATOM 827 N N . ARG A 1 104 ? -13.426 14.664 11.468 1.00 91.19 104 ARG A N 1
ATOM 828 C CA . ARG A 1 104 ? -14.777 14.184 11.807 1.00 91.19 104 ARG A CA 1
ATOM 829 C C . ARG A 1 104 ? -14.806 13.493 13.172 1.00 91.19 104 ARG A C 1
ATOM 831 O O . ARG A 1 104 ? -15.721 13.725 13.960 1.00 91.19 104 ARG A O 1
ATOM 838 N N . LYS A 1 105 ? -13.803 12.661 13.473 1.00 88.94 105 LYS A N 1
ATOM 839 C CA . LYS A 1 105 ? -13.664 12.020 14.789 1.00 88.94 105 LYS A CA 1
ATOM 840 C C . LYS A 1 105 ? -13.481 13.049 15.904 1.00 88.94 105 LYS A C 1
ATOM 842 O O . LYS A 1 105 ? -14.043 12.851 16.979 1.00 88.94 105 LYS A O 1
ATOM 847 N N . ALA A 1 106 ? -12.723 14.119 15.669 1.00 87.69 106 ALA A N 1
ATOM 848 C CA . ALA A 1 106 ? -12.520 15.185 16.647 1.00 87.69 106 ALA A CA 1
ATOM 849 C C . ALA A 1 106 ? -13.839 15.893 16.993 1.00 87.69 106 ALA A C 1
ATOM 851 O O . ALA A 1 106 ? -14.190 15.946 18.169 1.00 87.69 106 ALA A O 1
ATOM 852 N N . VAL A 1 107 ? -14.627 16.291 15.986 1.00 89.44 107 VAL A N 1
ATOM 853 C CA . VAL A 1 107 ? -15.949 16.920 16.188 1.00 89.44 107 VAL A CA 1
ATOM 854 C C . VAL A 1 107 ? -16.886 16.014 16.991 1.00 89.44 107 VAL A C 1
ATOM 856 O O . VAL A 1 107 ? -17.519 16.451 17.949 1.00 89.44 107 VAL A O 1
ATOM 859 N N . VAL A 1 108 ? -16.944 14.719 16.658 1.00 81.31 108 VAL A N 1
ATOM 860 C CA . VAL A 1 108 ? -17.765 13.750 17.407 1.00 81.31 108 VAL A CA 1
ATOM 861 C C . VAL A 1 108 ? -17.283 13.609 18.852 1.00 81.31 108 VAL A C 1
ATOM 863 O O . VAL A 1 108 ? -18.095 13.537 19.773 1.00 81.31 108 VAL A O 1
ATOM 866 N N . ARG A 1 109 ? -15.966 13.563 19.085 1.00 77.12 109 ARG A N 1
ATOM 867 C CA . ARG A 1 109 ? -15.404 13.484 20.442 1.00 77.12 109 ARG A CA 1
ATOM 868 C C . ARG A 1 109 ? -15.748 14.723 21.260 1.00 77.12 109 ARG A C 1
ATOM 870 O O . ARG A 1 109 ? -16.090 14.575 22.433 1.00 77.12 109 ARG A O 1
ATOM 877 N N . GLU A 1 110 ? -15.660 15.900 20.660 1.00 82.44 110 GLU A N 1
ATOM 878 C CA . GLU A 1 110 ? -15.983 17.166 21.307 1.00 82.44 110 GLU A CA 1
ATOM 879 C C . GLU A 1 110 ? -17.474 17.242 21.659 1.00 82.44 110 GLU A C 1
ATOM 881 O O . GLU A 1 110 ? -17.814 17.384 22.834 1.00 82.44 110 GLU A O 1
ATOM 886 N N . GLY A 1 111 ? -18.365 16.982 20.694 1.00 79.94 111 GLY A N 1
ATOM 887 C CA . GLY A 1 111 ? -19.813 16.945 20.932 1.00 79.94 111 GLY A CA 1
ATOM 888 C C . GLY A 1 111 ? -20.227 15.915 21.992 1.00 79.94 111 GLY A C 1
ATOM 889 O O . GLY A 1 111 ? -21.118 16.160 22.805 1.00 79.94 111 GLY A O 1
ATOM 890 N N . ASN A 1 112 ? -19.519 14.785 22.065 1.00 82.69 112 ASN A N 1
ATOM 891 C CA . ASN A 1 112 ? -19.784 13.736 23.049 1.00 82.69 112 ASN A CA 1
ATOM 892 C C . ASN A 1 112 ? -19.079 13.946 24.400 1.00 82.69 112 ASN A C 1
ATOM 894 O O . ASN A 1 112 ? -19.271 13.136 25.308 1.00 82.69 112 ASN A O 1
ATOM 898 N N . ALA A 1 113 ? -18.247 14.976 24.583 1.00 82.06 113 ALA A N 1
ATOM 899 C CA . ALA A 1 113 ? -17.489 15.170 25.823 1.00 82.06 113 ALA A CA 1
ATOM 900 C C . ALA A 1 113 ? -18.411 15.394 27.034 1.00 82.06 113 ALA A C 1
ATOM 902 O O . ALA A 1 113 ? -18.295 14.690 28.040 1.00 82.06 113 ALA A O 1
ATOM 903 N N . ALA A 1 114 ? -19.389 16.296 26.907 1.00 75.25 114 ALA A N 1
ATOM 904 C CA . ALA A 1 114 ? -20.347 16.587 27.974 1.00 75.25 114 ALA A CA 1
ATOM 905 C C . ALA A 1 114 ? -21.245 15.380 28.298 1.00 75.25 114 ALA A C 1
ATOM 907 O O . ALA A 1 114 ? -21.518 15.102 29.466 1.00 75.25 114 ALA A O 1
ATOM 908 N N . SER A 1 115 ? -21.670 14.631 27.275 1.00 71.75 115 SER A N 1
ATOM 909 C CA . SER A 1 115 ? -22.457 13.404 27.449 1.00 71.75 115 SER A CA 1
ATOM 910 C C . SER A 1 115 ? -21.657 12.326 28.190 1.00 71.75 115 SER A C 1
ATOM 912 O O . SER A 1 115 ? -22.142 11.761 29.169 1.00 71.75 115 SER A O 1
ATOM 914 N N . ARG A 1 116 ? -20.386 12.116 27.814 1.00 74.06 116 ARG A N 1
ATOM 915 C CA . ARG A 1 116 ? -19.481 11.178 28.500 1.00 74.06 116 ARG A CA 1
ATOM 916 C C . ARG A 1 116 ? -19.246 11.563 29.956 1.00 74.06 116 ARG A C 1
ATOM 918 O O . ARG A 1 116 ? -19.329 10.701 30.823 1.00 74.06 116 ARG A O 1
ATOM 925 N N . ALA A 1 117 ? -19.025 12.846 30.239 1.00 75.19 117 ALA A N 1
ATOM 926 C CA . ALA A 1 117 ? -18.868 13.329 31.609 1.00 75.19 117 ALA A CA 1
ATOM 927 C C . ALA A 1 117 ? -20.129 13.077 32.455 1.00 75.19 117 ALA A C 1
ATOM 929 O O . ALA A 1 117 ? -20.030 12.639 33.600 1.00 75.19 117 ALA A O 1
ATOM 930 N N . ARG A 1 118 ? -21.327 13.297 31.892 1.00 72.56 118 ARG A N 1
ATOM 931 C CA . ARG A 1 118 ? -22.600 12.983 32.566 1.00 72.56 118 ARG A CA 1
ATOM 932 C C . ARG A 1 118 ? -22.773 11.480 32.793 1.00 72.56 118 ARG A C 1
ATOM 934 O O . ARG A 1 118 ? -23.178 11.088 33.885 1.00 72.56 118 ARG A O 1
ATOM 941 N N . ALA A 1 119 ? -22.452 10.655 31.798 1.00 72.81 119 ALA A N 1
ATOM 942 C CA . ALA A 1 119 ? -22.522 9.201 31.907 1.00 72.81 119 ALA A CA 1
ATOM 943 C C . ALA A 1 119 ? -21.583 8.668 33.001 1.00 72.81 119 ALA A C 1
ATOM 945 O O . ALA A 1 119 ? -22.023 7.882 33.834 1.00 72.81 119 ALA A O 1
ATOM 946 N N . LEU A 1 120 ? -20.340 9.162 33.061 1.00 75.12 120 LEU A N 1
ATOM 947 C CA . LEU A 1 120 ? -19.376 8.806 34.108 1.00 75.12 120 LEU A CA 1
ATOM 948 C C . LEU A 1 120 ? -19.872 9.203 35.499 1.00 75.12 120 LEU A C 1
ATOM 950 O O . LEU A 1 120 ? -19.885 8.368 36.393 1.00 75.12 120 LEU A O 1
ATOM 954 N N . ARG A 1 121 ? -20.363 10.436 35.682 1.00 71.56 121 ARG A N 1
ATOM 955 C CA . ARG A 1 121 ? -20.925 10.866 36.977 1.00 71.56 121 ARG A CA 1
ATOM 956 C C . ARG A 1 121 ? -22.101 9.995 37.417 1.00 71.56 121 ARG A C 1
ATOM 958 O O . ARG A 1 121 ? -22.225 9.687 38.596 1.00 71.56 121 ARG A O 1
ATOM 965 N N . LYS A 1 122 ? -22.971 9.603 36.479 1.00 70.25 122 LYS A N 1
ATOM 966 C CA . LYS A 1 122 ? -24.107 8.720 36.773 1.00 70.25 122 LYS A CA 1
ATOM 967 C C . LYS A 1 122 ? -23.644 7.308 37.144 1.00 70.25 122 LYS A C 1
ATOM 969 O O . LYS A 1 122 ? -24.237 6.719 38.039 1.00 70.25 122 LYS A O 1
ATOM 974 N N . ALA A 1 123 ? -22.609 6.793 36.479 1.00 71.56 123 ALA A N 1
ATOM 975 C CA . ALA A 1 123 ? -22.013 5.497 36.793 1.00 71.56 123 ALA A CA 1
ATOM 976 C C . ALA A 1 123 ? -21.357 5.498 38.181 1.00 71.56 123 ALA A C 1
ATOM 978 O O . ALA A 1 123 ? -21.712 4.659 38.996 1.00 71.56 123 ALA A O 1
ATOM 979 N N . VAL A 1 124 ? -20.516 6.494 38.486 1.00 75.50 124 VAL A N 1
ATOM 980 C CA . VAL A 1 124 ? -19.870 6.648 39.804 1.00 75.50 124 VAL A CA 1
ATOM 981 C C . VAL A 1 124 ? -20.913 6.741 40.916 1.00 75.50 124 VAL A C 1
ATOM 983 O O . VAL A 1 124 ? -20.855 5.987 41.875 1.00 75.50 124 VAL A O 1
ATOM 986 N N . LYS A 1 125 ? -21.943 7.581 40.749 1.00 74.00 125 LYS A N 1
ATOM 987 C CA . LYS A 1 125 ? -23.023 7.691 41.741 1.00 74.00 125 LYS A CA 1
ATOM 988 C C . LYS A 1 125 ? -23.777 6.368 41.946 1.00 74.00 125 LYS A C 1
ATOM 990 O O . LYS A 1 125 ? -24.259 6.099 43.041 1.00 74.00 125 LYS A O 1
ATOM 995 N N . ALA A 1 126 ? -23.933 5.566 40.892 1.00 72.25 126 ALA A N 1
ATOM 996 C CA . ALA A 1 126 ? -24.564 4.253 40.992 1.00 72.25 126 ALA A CA 1
ATOM 997 C C . ALA A 1 126 ? -23.651 3.226 41.683 1.00 72.25 126 ALA A C 1
ATOM 999 O O . ALA A 1 126 ? -24.155 2.407 42.446 1.00 72.25 126 ALA A O 1
ATOM 1000 N N . GLU A 1 127 ? -22.336 3.284 41.450 1.00 72.44 127 GLU A N 1
ATOM 1001 C CA . GLU A 1 127 ? -21.348 2.471 42.168 1.00 72.44 127 GLU A CA 1
ATOM 1002 C C . GLU A 1 127 ? -21.321 2.821 43.657 1.00 72.44 127 GLU A C 1
ATOM 1004 O O . GLU A 1 127 ? -21.500 1.923 44.474 1.00 72.44 127 GLU A O 1
ATOM 1009 N N . GLU A 1 128 ? -21.218 4.106 44.008 1.00 78.25 128 GLU A N 1
ATOM 1010 C CA . GLU A 1 128 ? -21.248 4.588 45.397 1.00 78.25 128 GLU A CA 1
ATOM 1011 C C . GLU A 1 128 ? -22.540 4.178 46.120 1.00 78.25 128 GLU A C 1
ATOM 1013 O O . GLU A 1 128 ? -22.501 3.749 47.267 1.00 78.25 128 GLU A O 1
ATOM 1018 N N . ALA A 1 129 ? -23.697 4.265 45.451 1.00 73.50 129 ALA A N 1
ATOM 1019 C CA . ALA A 1 129 ? -24.978 3.858 46.032 1.00 73.50 129 ALA A CA 1
ATOM 1020 C C . ALA A 1 129 ? -25.102 2.336 46.227 1.00 73.50 129 ALA A C 1
ATOM 1022 O O . ALA A 1 129 ? -25.877 1.881 47.068 1.00 73.50 129 ALA A O 1
ATOM 1023 N N . ALA A 1 130 ? -24.384 1.545 45.428 1.00 67.88 130 ALA A N 1
ATOM 1024 C CA . ALA A 1 130 ? -24.333 0.098 45.579 1.00 67.88 130 ALA A CA 1
ATOM 1025 C C . ALA A 1 130 ? -23.293 -0.324 46.632 1.00 67.88 130 ALA A C 1
ATOM 1027 O O . ALA A 1 130 ? -23.457 -1.354 47.291 1.00 67.88 130 ALA A O 1
ATOM 1028 N N . GLU A 1 131 ? -22.225 0.452 46.802 1.00 69.69 131 GLU A N 1
ATOM 1029 C CA . GLU A 1 131 ? -21.131 0.165 47.718 1.00 69.69 131 GLU A CA 1
ATOM 1030 C C . GLU A 1 131 ? -21.591 0.177 49.187 1.00 69.69 131 GLU A C 1
ATOM 1032 O O . GLU A 1 131 ? -22.358 1.027 49.624 1.00 69.69 131 GLU A O 1
ATOM 1037 N N . GLY A 1 132 ? -21.179 -0.836 49.955 1.00 67.75 132 GLY A N 1
ATOM 1038 C CA . GLY A 1 132 ? -21.574 -0.993 51.361 1.00 67.75 132 GLY A CA 1
ATOM 1039 C C . GLY A 1 132 ? -22.953 -1.622 51.608 1.00 67.75 132 GLY A C 1
ATOM 1040 O O . GLY A 1 132 ? -23.298 -1.868 52.762 1.00 67.75 132 GLY A O 1
ATOM 1041 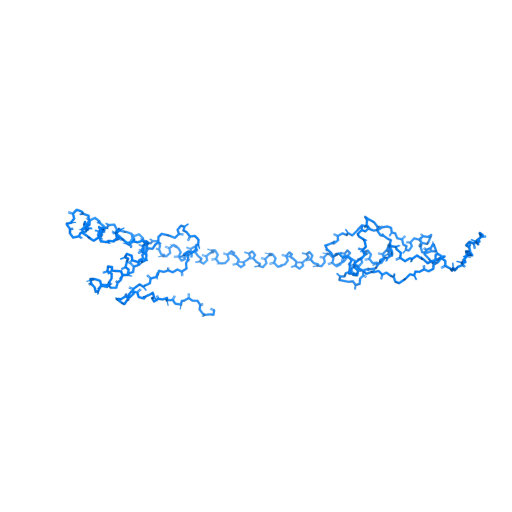N N . THR A 1 133 ? -23.733 -1.945 50.570 1.00 76.25 133 THR A N 1
ATOM 1042 C CA . THR A 1 133 ? -24.997 -2.683 50.743 1.00 76.25 133 THR A CA 1
ATOM 1043 C C . THR A 1 133 ? -24.761 -4.197 50.815 1.00 76.25 133 THR A C 1
ATOM 1045 O O . THR A 1 133 ? -23.939 -4.744 50.075 1.00 76.25 133 THR A O 1
ATOM 1048 N N . SER A 1 134 ? -25.510 -4.902 51.673 1.00 73.75 134 SER A N 1
ATOM 1049 C CA . SER A 1 134 ? -25.463 -6.375 51.753 1.00 73.75 134 SER A CA 1
ATOM 1050 C C . SER A 1 134 ? -25.831 -7.024 50.416 1.00 73.75 134 SER A C 1
ATOM 1052 O O . SER A 1 134 ? -25.164 -7.951 49.968 1.00 73.75 134 SER A O 1
ATOM 1054 N N . ALA A 1 135 ? -26.813 -6.453 49.713 1.00 75.19 135 ALA A N 1
ATOM 1055 C CA . ALA A 1 135 ? -27.196 -6.880 48.373 1.00 75.19 135 ALA A CA 1
ATOM 1056 C C . ALA A 1 135 ? -26.027 -6.793 47.374 1.00 75.19 135 ALA A C 1
ATOM 1058 O O . ALA A 1 135 ? -25.828 -7.714 46.588 1.00 75.19 135 ALA A O 1
ATOM 1059 N N . ALA A 1 136 ? -25.212 -5.733 47.401 1.00 69.94 136 ALA A N 1
ATOM 1060 C CA . ALA A 1 136 ? -24.055 -5.634 46.511 1.00 69.94 136 ALA A CA 1
ATOM 1061 C C . ALA A 1 136 ? -22.932 -6.618 46.869 1.00 69.94 136 ALA A C 1
ATOM 1063 O O . ALA A 1 136 ? -22.244 -7.099 45.966 1.00 69.94 136 ALA A O 1
ATOM 1064 N N . ALA A 1 137 ? -22.738 -6.933 48.153 1.00 75.62 137 ALA A N 1
ATOM 1065 C CA . ALA A 1 137 ? -21.787 -7.958 48.584 1.00 75.62 137 ALA A CA 1
ATOM 1066 C C . ALA A 1 137 ? -22.196 -9.348 48.064 1.00 75.62 137 ALA A C 1
ATOM 1068 O O . ALA A 1 137 ? -21.390 -10.016 47.412 1.00 75.62 137 ALA A O 1
ATOM 1069 N N . ASP A 1 138 ? -23.470 -9.712 48.225 1.00 79.19 138 ASP A N 1
ATOM 1070 C CA . ASP A 1 138 ? -24.033 -10.970 47.725 1.00 79.19 138 ASP A CA 1
ATOM 1071 C C . ASP A 1 138 ? -23.935 -11.071 46.196 1.00 79.19 138 ASP A C 1
ATOM 1073 O O . ASP A 1 138 ? -23.571 -12.112 45.643 1.00 79.19 138 ASP A O 1
ATOM 1077 N N . LEU A 1 139 ? -24.223 -9.977 45.481 1.00 76.19 139 LEU A N 1
ATOM 1078 C CA . LEU A 1 139 ? -24.117 -9.928 44.021 1.00 76.19 139 LEU A CA 1
ATOM 1079 C C . LEU A 1 139 ? -22.667 -10.063 43.545 1.00 76.19 139 LEU A C 1
ATOM 1081 O O . LEU A 1 139 ? -22.420 -10.759 42.558 1.00 76.19 139 LEU A O 1
ATOM 1085 N N . ARG A 1 140 ? -21.700 -9.445 44.240 1.00 73.94 140 ARG A N 1
ATOM 1086 C CA . ARG A 1 140 ? -20.263 -9.588 43.940 1.00 73.94 140 ARG A CA 1
ATOM 1087 C C . ARG A 1 140 ? -19.781 -11.012 44.177 1.00 73.94 140 ARG A C 1
ATOM 1089 O O . ARG A 1 140 ? -19.070 -11.557 43.334 1.00 73.94 140 ARG A O 1
ATOM 1096 N N . GLU A 1 141 ? -20.200 -11.635 45.273 1.00 79.44 141 GLU A N 1
ATOM 1097 C CA . GLU A 1 141 ? -19.864 -13.023 45.575 1.00 79.44 141 GLU A CA 1
ATOM 1098 C C . GLU A 1 141 ? -20.443 -13.974 44.519 1.00 79.44 141 GLU A C 1
ATOM 1100 O O . GLU A 1 141 ? -19.727 -14.800 43.939 1.00 79.44 141 GLU A O 1
ATOM 1105 N N . LYS A 1 142 ? -21.732 -13.815 44.192 1.00 79.38 142 LYS A N 1
ATOM 1106 C CA . LYS A 1 142 ? -22.381 -14.575 43.121 1.00 79.38 142 LYS A CA 1
ATOM 1107 C C . LYS A 1 142 ? -21.667 -14.341 41.789 1.00 79.38 142 LYS A C 1
ATOM 1109 O O . LYS A 1 142 ? -21.338 -15.310 41.113 1.00 79.38 142 LYS A O 1
ATOM 1114 N N . ALA A 1 143 ? -21.341 -13.110 41.412 1.00 74.00 143 ALA A N 1
ATOM 1115 C CA . ALA A 1 143 ? -20.616 -12.830 40.173 1.00 74.00 143 ALA A CA 1
ATOM 1116 C C . ALA A 1 143 ? -19.226 -13.497 40.131 1.00 74.00 143 ALA A C 1
ATOM 1118 O O . ALA A 1 143 ? -18.899 -14.162 39.145 1.00 74.00 143 ALA A O 1
ATOM 1119 N N . GLY A 1 144 ? -18.441 -13.378 41.208 1.00 75.31 144 GLY A N 1
ATOM 1120 C CA . GLY A 1 144 ? -17.055 -13.856 41.298 1.00 75.31 144 GLY A CA 1
ATOM 1121 C C . GLY A 1 144 ? -16.895 -15.375 41.199 1.00 75.31 144 GLY A C 1
ATOM 1122 O O . GLY A 1 144 ? -15.870 -15.864 40.731 1.00 75.31 144 GLY A O 1
ATOM 1123 N N . ARG A 1 145 ? -17.938 -16.141 41.542 1.00 82.19 145 ARG A N 1
ATOM 1124 C CA . ARG A 1 145 ? -17.955 -17.606 41.378 1.00 82.19 145 ARG A CA 1
ATOM 1125 C C . ARG A 1 145 ? -18.005 -18.066 39.910 1.00 82.19 145 ARG A C 1
ATOM 1127 O O . ARG A 1 145 ? -17.873 -19.260 39.647 1.00 82.19 145 ARG A O 1
ATOM 1134 N N . ARG A 1 146 ? -18.204 -17.166 38.935 1.00 80.56 146 ARG A N 1
ATOM 1135 C CA . ARG A 1 146 ? -18.225 -17.508 37.501 1.00 80.56 146 ARG A CA 1
ATOM 1136 C C . ARG A 1 146 ? -16.906 -17.141 36.818 1.00 80.56 146 ARG A C 1
ATOM 1138 O O . ARG A 1 146 ? -16.426 -16.018 36.913 1.00 80.56 146 ARG A O 1
ATOM 1145 N N . ARG A 1 147 ? -16.357 -18.071 36.026 1.00 75.44 147 ARG A N 1
ATOM 1146 C CA . ARG A 1 147 ? -15.195 -17.796 35.164 1.00 75.44 147 ARG A CA 1
ATOM 1147 C C . ARG A 1 147 ? -15.592 -16.883 34.002 1.00 75.44 147 ARG A C 1
ATOM 1149 O O . ARG A 1 147 ? -16.254 -17.325 33.063 1.00 75.44 147 ARG A O 1
ATOM 1156 N N . GLY A 1 148 ? -15.136 -15.636 34.061 1.00 66.06 148 GLY A N 1
ATOM 1157 C CA . GLY A 1 148 ? -15.273 -14.650 32.993 1.00 66.06 148 GLY A CA 1
ATOM 1158 C C . GLY A 1 148 ? -16.459 -13.702 33.178 1.00 66.06 148 GLY A C 1
ATOM 1159 O O . GLY A 1 148 ? -17.585 -14.114 33.461 1.00 66.06 148 GLY A O 1
ATOM 1160 N N . VAL A 1 149 ? -16.198 -12.416 32.940 1.00 68.94 149 VAL A N 1
ATOM 1161 C CA . VAL A 1 149 ? -17.129 -11.298 33.167 1.00 68.94 149 VAL A CA 1
ATOM 1162 C C . VAL A 1 149 ? -18.445 -11.468 32.392 1.00 68.94 149 VAL A C 1
ATOM 1164 O O . VAL A 1 149 ? -19.516 -11.213 32.933 1.00 68.94 149 VAL A O 1
ATOM 1167 N N . ARG A 1 150 ? -18.403 -12.005 31.163 1.00 69.94 150 ARG A N 1
ATOM 1168 C CA . ARG A 1 150 ? -19.613 -12.281 30.362 1.00 69.94 150 ARG A CA 1
ATOM 1169 C C . ARG A 1 150 ? -20.579 -13.250 31.051 1.00 69.94 150 ARG A C 1
ATOM 1171 O O . ARG A 1 150 ? -21.783 -13.015 31.068 1.00 69.94 150 ARG A O 1
ATOM 1178 N N . ARG A 1 151 ? -20.058 -14.331 31.644 1.00 75.12 151 ARG A N 1
ATOM 1179 C CA . ARG A 1 151 ? -20.878 -15.349 32.324 1.00 75.12 151 ARG A CA 1
ATOM 1180 C C . ARG A 1 151 ? -21.451 -14.829 33.638 1.00 75.12 151 ARG A C 1
ATOM 1182 O O . ARG A 1 151 ? -22.577 -15.176 33.979 1.00 75.12 151 ARG A O 1
ATOM 1189 N N . ALA A 1 152 ? -20.701 -13.986 34.346 1.00 74.44 152 ALA A N 1
ATOM 1190 C CA . ALA A 1 152 ? -21.187 -13.312 35.544 1.00 74.44 152 ALA A CA 1
ATOM 1191 C C . ALA A 1 152 ? -22.365 -12.375 35.227 1.00 74.44 152 ALA A C 1
ATOM 1193 O O . ALA A 1 152 ? -23.407 -12.467 35.867 1.00 74.44 152 ALA A O 1
ATOM 1194 N N . ILE A 1 153 ? -22.243 -11.545 34.187 1.00 73.56 153 ILE A N 1
ATOM 1195 C CA . ILE A 1 153 ? -23.285 -10.582 33.799 1.00 73.56 153 ILE A CA 1
ATOM 1196 C C . ILE A 1 153 ? -24.540 -11.290 33.284 1.00 73.56 153 ILE A C 1
ATOM 1198 O O . ILE A 1 153 ? -25.638 -10.973 33.726 1.00 73.56 153 ILE A O 1
ATOM 1202 N N . ALA A 1 154 ? -24.393 -12.291 32.411 1.00 75.06 154 ALA A N 1
ATOM 1203 C CA . ALA A 1 154 ? -25.538 -13.046 31.899 1.00 75.06 154 ALA A CA 1
ATOM 1204 C C . ALA A 1 154 ? -26.323 -13.746 33.023 1.00 75.06 154 ALA A C 1
ATOM 1206 O O . ALA A 1 154 ? -27.548 -13.835 32.969 1.00 75.06 154 ALA A O 1
ATOM 1207 N N . TYR A 1 155 ? -25.618 -14.227 34.049 1.00 79.62 155 TYR A N 1
ATOM 1208 C CA . TYR A 1 155 ? -26.236 -14.815 35.229 1.00 79.62 155 TYR A CA 1
ATOM 1209 C C . TYR A 1 155 ? -27.021 -13.772 36.038 1.00 79.62 155 TYR A C 1
ATOM 1211 O O . TYR A 1 155 ? -28.195 -13.999 36.314 1.00 79.62 155 TYR A O 1
ATOM 1219 N N . LEU A 1 156 ? -26.420 -12.617 36.342 1.00 77.38 156 LEU A N 1
ATOM 1220 C CA . LEU A 1 156 ? -27.087 -11.548 37.095 1.00 77.38 156 LEU A CA 1
ATOM 1221 C C . LEU A 1 156 ? -28.303 -10.979 36.345 1.00 77.38 156 LEU A C 1
ATOM 1223 O O . LEU A 1 156 ? -29.349 -10.749 36.947 1.00 77.38 156 LEU A O 1
ATOM 1227 N N . SER A 1 157 ? -28.205 -10.809 35.023 1.00 77.94 157 SER A N 1
ATOM 1228 C CA . SER A 1 157 ? -29.329 -10.369 34.186 1.00 77.94 157 SER A CA 1
ATOM 1229 C C . SER A 1 157 ? -30.504 -11.344 34.215 1.00 77.94 157 SER A C 1
ATOM 1231 O O . SER A 1 157 ? -31.654 -10.909 34.264 1.00 77.94 157 SER A O 1
ATOM 1233 N N . ARG A 1 158 ? -30.230 -12.655 34.211 1.00 79.31 158 ARG A N 1
ATOM 1234 C CA . ARG A 1 158 ? -31.266 -13.691 34.326 1.00 79.31 158 ARG A CA 1
ATOM 1235 C C . ARG A 1 158 ? -31.855 -13.760 35.731 1.00 79.31 158 ARG A C 1
ATOM 1237 O O . ARG A 1 158 ? -33.070 -13.829 35.856 1.00 79.31 158 ARG A O 1
ATOM 1244 N N . GLU A 1 159 ? -31.013 -13.733 36.763 1.00 80.88 159 GLU A N 1
ATOM 1245 C CA . GLU A 1 159 ? -31.441 -13.844 38.164 1.00 80.88 159 GLU A CA 1
ATOM 1246 C C . GLU A 1 159 ? -32.357 -12.686 38.574 1.00 80.88 159 GLU A C 1
ATOM 1248 O O . GLU A 1 159 ? -33.345 -12.903 39.269 1.00 80.88 159 GLU A O 1
ATOM 1253 N N . HIS A 1 160 ? -32.071 -11.470 38.103 1.00 77.62 160 HIS A N 1
ATOM 1254 C CA . HIS A 1 160 ? -32.812 -10.272 38.504 1.00 77.62 160 HIS A CA 1
ATOM 1255 C C . HIS A 1 160 ? -33.795 -9.755 37.448 1.00 77.62 160 HIS A C 1
ATOM 1257 O O . HIS A 1 160 ? -34.454 -8.745 37.675 1.00 77.62 160 HIS A O 1
ATOM 1263 N N . GLY A 1 161 ? -33.898 -10.412 36.287 1.00 72.00 161 GLY A N 1
ATOM 1264 C CA . GLY A 1 161 ? -34.783 -9.976 35.202 1.00 72.00 161 GLY A CA 1
ATOM 1265 C C . GLY A 1 161 ? -34.421 -8.604 34.616 1.00 72.00 161 GLY A C 1
ATOM 1266 O O . GLY A 1 161 ? -35.274 -7.938 34.031 1.00 72.00 161 GLY A O 1
ATOM 1267 N N . VAL A 1 162 ? -33.167 -8.162 34.769 1.00 67.00 162 VAL A N 1
ATOM 1268 C CA . VAL A 1 162 ? -32.700 -6.837 34.334 1.00 67.00 162 VAL A CA 1
ATOM 1269 C C . VAL A 1 162 ? -31.889 -6.953 33.045 1.00 67.00 162 VAL A C 1
ATOM 1271 O O . VAL A 1 162 ? -30.929 -7.720 32.949 1.00 67.00 162 VAL A O 1
ATOM 1274 N N . THR A 1 163 ? -32.236 -6.131 32.052 1.00 56.94 163 THR A N 1
ATOM 1275 C CA . THR A 1 163 ? -31.394 -5.936 30.861 1.00 56.94 163 THR A CA 1
ATOM 1276 C C . THR A 1 163 ? -30.190 -5.081 31.246 1.00 56.94 163 THR A C 1
ATOM 1278 O O . THR A 1 163 ? -30.359 -3.928 31.640 1.00 56.94 163 THR A O 1
ATOM 1281 N N . ALA A 1 164 ? -28.981 -5.632 31.137 1.00 56.25 164 ALA A N 1
ATOM 1282 C CA . ALA A 1 164 ? -27.756 -4.932 31.503 1.00 56.25 164 ALA A CA 1
ATOM 1283 C C . ALA A 1 164 ? -27.015 -4.437 30.249 1.00 56.25 164 ALA A C 1
ATOM 1285 O O . ALA A 1 164 ? -26.564 -5.220 29.411 1.00 56.25 164 ALA A O 1
ATOM 1286 N N . THR A 1 165 ? -26.864 -3.117 30.133 1.00 49.56 165 THR A N 1
ATOM 1287 C CA . THR A 1 165 ? -25.852 -2.477 29.277 1.00 49.56 165 THR A CA 1
ATOM 1288 C C . THR A 1 165 ? -24.538 -2.445 30.025 1.00 49.56 165 THR A C 1
ATOM 1290 O O . THR A 1 165 ? -24.470 -1.853 31.102 1.00 49.56 165 THR A O 1
ATOM 1293 N N . VAL A 1 166 ? -23.484 -2.997 29.438 1.00 54.34 166 VAL A N 1
ATOM 1294 C CA . VAL A 1 166 ? -22.155 -2.913 30.037 1.00 54.34 166 VAL A CA 1
ATOM 1295 C C . VAL A 1 166 ? -21.327 -1.910 29.247 1.00 54.34 166 VAL A C 1
ATOM 1297 O O . VAL A 1 166 ? -21.041 -2.122 28.070 1.00 54.34 166 VAL A O 1
ATOM 1300 N N . GLY A 1 167 ? -20.951 -0.801 29.880 1.00 45.62 167 GLY A N 1
ATOM 1301 C CA . GLY A 1 167 ? -19.953 0.113 29.332 1.00 45.62 167 GLY A CA 1
ATOM 1302 C C . GLY A 1 167 ? -18.563 -0.403 29.684 1.00 45.62 167 GLY A C 1
ATOM 1303 O O . GLY A 1 167 ? -18.155 -0.286 30.832 1.00 45.62 167 GLY A O 1
ATOM 1304 N N . TRP A 1 168 ? -17.849 -1.001 28.730 1.00 47.22 168 TRP A N 1
ATOM 1305 C CA . TRP A 1 168 ? -16.475 -1.463 28.953 1.00 47.22 168 TRP A CA 1
ATOM 1306 C C . TRP A 1 168 ? -15.491 -0.372 28.532 1.00 47.22 168 TRP A C 1
ATOM 1308 O O . TRP A 1 168 ? -15.681 0.290 27.509 1.00 47.22 168 TRP A O 1
ATOM 1318 N N . SER A 1 169 ? -14.443 -0.176 29.333 1.00 37.28 169 SER A N 1
ATOM 1319 C CA . SER A 1 169 ? -13.335 0.722 29.005 1.00 37.28 169 SER A CA 1
ATOM 1320 C C . SER A 1 169 ? -12.656 0.276 27.705 1.00 37.28 169 SER A C 1
ATOM 1322 O O . SER A 1 169 ? -12.286 -0.883 27.546 1.00 37.28 169 SER A O 1
ATOM 1324 N N . VAL A 1 170 ? -12.490 1.214 26.774 1.00 37.72 170 VAL A N 1
ATOM 1325 C CA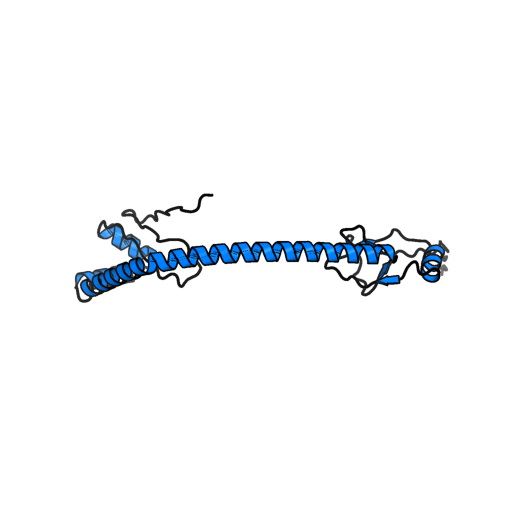 . VAL A 1 170 ? -12.068 0.999 25.375 1.00 37.72 170 VAL A CA 1
ATOM 1326 C C . VAL A 1 170 ? -10.542 0.833 25.222 1.00 37.72 170 VAL A C 1
ATOM 1328 O O . VAL A 1 170 ? -9.999 1.061 24.145 1.00 37.72 170 VAL A O 1
ATOM 1331 N N . ALA A 1 171 ? -9.822 0.504 26.300 1.00 36.06 171 ALA A N 1
ATOM 1332 C CA . ALA A 1 171 ? -8.359 0.389 26.287 1.00 36.06 171 ALA A CA 1
ATOM 1333 C C . ALA A 1 171 ? -7.852 -0.902 25.611 1.00 36.06 171 ALA A C 1
ATOM 1335 O O . ALA A 1 171 ? -6.673 -0.986 25.278 1.00 36.06 171 ALA A O 1
ATOM 1336 N N . ASP A 1 172 ? -8.730 -1.881 25.378 1.00 37.41 172 ASP A N 1
ATOM 1337 C CA . ASP A 1 172 ? -8.405 -3.125 24.679 1.00 37.41 172 ASP A CA 1
ATOM 1338 C C . ASP A 1 172 ? -8.821 -3.047 23.187 1.00 37.41 172 ASP A C 1
ATOM 1340 O O . ASP A 1 172 ? -10.016 -2.892 22.887 1.00 37.41 172 ASP A O 1
ATOM 1344 N N . PRO A 1 173 ? -7.870 -3.144 22.232 1.00 38.19 173 PRO A N 1
ATOM 1345 C CA . PRO A 1 173 ? -8.126 -2.992 20.798 1.00 38.19 173 PRO A CA 1
ATOM 1346 C C . PRO A 1 173 ? -9.147 -3.974 20.215 1.00 38.19 173 PRO A C 1
ATOM 1348 O O . PRO A 1 173 ? -9.772 -3.655 19.203 1.00 38.19 173 PRO A O 1
ATOM 1351 N N . CYS A 1 174 ? -9.350 -5.147 20.827 1.00 37.56 174 CYS A N 1
ATOM 1352 C CA . CYS A 1 174 ? -10.289 -6.145 20.305 1.00 37.56 174 CYS A CA 1
ATOM 1353 C C . CYS A 1 174 ? -11.772 -5.815 20.574 1.00 37.56 174 CYS A C 1
ATOM 1355 O O . CYS A 1 174 ? -12.653 -6.480 20.031 1.00 37.56 174 CYS A O 1
ATOM 1357 N N . TRP A 1 175 ? -12.062 -4.748 21.331 1.00 45.81 175 TRP A N 1
ATOM 1358 C CA . TRP A 1 175 ? -13.425 -4.361 21.725 1.00 45.81 175 TRP A CA 1
ATOM 1359 C C . TRP A 1 175 ? -13.818 -2.934 21.317 1.00 45.81 175 TRP A C 1
ATOM 1361 O O . TRP A 1 175 ? -14.850 -2.421 21.749 1.00 45.81 175 TRP A O 1
ATOM 1371 N N . ALA A 1 176 ? -13.048 -2.287 20.438 1.00 34.78 176 ALA A N 1
ATOM 1372 C CA . ALA A 1 176 ? -13.236 -0.891 20.023 1.00 34.78 176 ALA A CA 1
ATOM 1373 C C . ALA A 1 176 ? -14.504 -0.600 19.169 1.00 34.78 176 ALA A C 1
ATOM 1375 O O . ALA A 1 176 ? -14.582 0.446 18.524 1.00 34.78 176 ALA A O 1
ATOM 1376 N N . GLY A 1 177 ? -15.498 -1.499 19.143 1.00 38.84 177 GLY A N 1
ATOM 1377 C CA . GLY A 1 177 ? -16.569 -1.519 18.137 1.00 38.84 177 GLY A CA 1
ATOM 1378 C C . GLY A 1 177 ? -18.016 -1.336 18.611 1.00 38.84 177 GLY A C 1
ATOM 1379 O O . GLY A 1 177 ? -18.894 -1.248 17.759 1.00 38.84 177 GLY A O 1
ATOM 1380 N N . GLY A 1 178 ? -18.317 -1.259 19.912 1.00 47.41 178 GLY A N 1
ATOM 1381 C CA . GLY A 1 178 ? -19.697 -1.023 20.362 1.00 47.41 178 GLY A CA 1
ATOM 1382 C C . GLY A 1 178 ? -19.984 -1.446 21.800 1.00 47.41 178 GLY A C 1
ATOM 1383 O O . GLY A 1 178 ? -19.235 -2.214 22.393 1.00 47.41 178 GLY A O 1
ATOM 1384 N N . ILE A 1 179 ? -21.082 -0.925 22.356 1.00 47.03 179 ILE A N 1
ATOM 1385 C CA . ILE A 1 179 ? -21.597 -1.295 23.682 1.00 47.03 179 ILE A CA 1
ATOM 1386 C C . ILE A 1 179 ? -22.436 -2.572 23.512 1.00 47.03 179 ILE A C 1
ATOM 1388 O O . ILE A 1 179 ? -23.501 -2.495 22.894 1.00 47.03 179 ILE A O 1
ATOM 1392 N N . PRO A 1 180 ? -22.008 -3.741 24.021 1.00 46.72 180 PRO A N 1
ATOM 1393 C CA . PRO A 1 180 ? -22.820 -4.946 23.936 1.00 46.72 180 PRO A CA 1
ATOM 1394 C C . PRO A 1 180 ? -24.055 -4.815 24.840 1.00 46.72 180 PRO A C 1
ATOM 1396 O O . PRO A 1 180 ? -23.951 -4.546 26.040 1.00 46.72 180 PRO A O 1
ATOM 1399 N N . LEU A 1 181 ? -25.234 -5.017 24.250 1.00 47.00 181 LEU A N 1
ATOM 1400 C CA . LEU A 1 181 ? -26.501 -5.128 24.968 1.00 47.00 181 LEU A CA 1
ATOM 1401 C C . LEU A 1 181 ? -26.737 -6.596 25.327 1.00 47.00 181 LEU A C 1
ATOM 1403 O O . LEU A 1 181 ? -26.923 -7.421 24.431 1.00 47.00 181 LEU A O 1
ATOM 1407 N N . VAL A 1 182 ? -26.759 -6.934 26.619 1.00 50.41 182 VAL A N 1
ATOM 1408 C CA . VAL A 1 182 ? -27.114 -8.286 27.076 1.00 50.41 182 VAL A CA 1
ATOM 1409 C C . VAL A 1 182 ? -28.581 -8.287 27.494 1.00 50.41 182 VAL A C 1
ATOM 1411 O O . VAL A 1 182 ? -28.972 -7.617 28.451 1.00 50.41 182 VAL A O 1
ATOM 1414 N N . GLY A 1 183 ? -29.411 -9.009 26.737 1.00 44.22 183 GLY A N 1
ATOM 1415 C CA . GLY A 1 183 ? -30.838 -9.148 27.029 1.00 44.22 183 GLY A CA 1
ATOM 1416 C C . GLY A 1 183 ? -31.113 -10.049 28.237 1.00 44.22 183 GLY A C 1
ATOM 1417 O O . GLY A 1 183 ? -30.238 -10.779 28.693 1.00 44.22 183 GLY A O 1
ATOM 1418 N N . ILE A 1 184 ? -32.364 -10.063 28.707 1.00 47.78 184 ILE A N 1
ATOM 1419 C CA . ILE A 1 184 ? -32.842 -10.896 29.835 1.00 47.78 184 ILE A CA 1
ATOM 1420 C C . ILE A 1 184 ? -32.579 -12.399 29.603 1.00 47.78 184 ILE A C 1
ATOM 1422 O O . ILE A 1 184 ? -32.351 -13.155 30.541 1.00 47.78 184 ILE A O 1
ATOM 1426 N N . SER A 1 185 ? -32.513 -12.842 28.343 1.00 52.22 185 SER A N 1
ATOM 1427 C CA . SER A 1 185 ? -32.139 -14.213 27.972 1.00 52.22 185 SER A CA 1
ATOM 1428 C C . SER A 1 185 ? -30.644 -14.523 28.136 1.00 52.22 185 SER A C 1
ATOM 1430 O O . SER A 1 185 ? -30.229 -15.667 27.955 1.00 52.22 185 SER A O 1
ATOM 1432 N N . GLY A 1 186 ? -29.804 -13.542 28.471 1.00 45.47 186 GLY A N 1
ATOM 1433 C CA . GLY A 1 186 ? -28.343 -13.655 28.476 1.00 45.47 186 GLY A CA 1
ATOM 1434 C C . GLY A 1 186 ? -27.713 -13.682 27.077 1.00 45.47 186 GLY A C 1
ATOM 1435 O O . GLY A 1 186 ? -26.508 -13.888 26.969 1.00 45.47 186 GLY A O 1
ATOM 1436 N N . ALA A 1 187 ? -28.504 -13.498 26.015 1.00 47.84 187 ALA A N 1
ATOM 1437 C CA . ALA A 1 187 ? -28.008 -13.403 24.646 1.00 47.84 187 ALA A CA 1
ATOM 1438 C C . ALA A 1 187 ? -27.545 -11.970 24.332 1.00 47.84 187 ALA A C 1
ATOM 1440 O O . ALA A 1 187 ? -28.233 -10.995 24.654 1.00 47.84 187 ALA A O 1
ATOM 1441 N N . GLU A 1 188 ? -26.385 -11.852 23.685 1.00 51.88 188 GLU A N 1
ATOM 1442 C CA . GLU A 1 188 ? -25.861 -10.587 23.170 1.00 51.88 188 GLU A CA 1
ATOM 1443 C C . GLU A 1 188 ? -26.725 -10.143 21.981 1.00 51.88 188 GLU A C 1
ATOM 1445 O O . GLU A 1 188 ? -26.778 -10.813 20.950 1.00 51.88 188 GLU A O 1
ATOM 1450 N N . LYS A 1 189 ? -27.414 -9.005 22.103 1.00 45.47 189 LYS A N 1
ATOM 1451 C CA . LYS A 1 189 ? -27.961 -8.313 20.934 1.00 45.47 189 LYS A CA 1
ATOM 1452 C C . LYS A 1 189 ? -26.833 -7.476 20.353 1.00 45.47 189 LYS A C 1
ATOM 1454 O O . LYS A 1 189 ? -26.573 -6.369 20.822 1.00 45.47 189 LYS A O 1
ATOM 1459 N N . SER A 1 190 ? -26.149 -8.001 19.340 1.00 41.81 190 SER A N 1
ATOM 1460 C CA . SER A 1 190 ? -25.257 -7.174 18.534 1.00 41.81 190 SER A CA 1
ATOM 1461 C C . SER A 1 190 ? -26.104 -6.118 17.825 1.00 41.81 190 SER A C 1
ATOM 1463 O O . SER A 1 190 ? -26.851 -6.432 16.895 1.00 41.81 190 SER A O 1
ATOM 1465 N N . THR A 1 191 ? -26.007 -4.857 18.235 1.00 40.94 191 THR A N 1
ATOM 1466 C CA . THR A 1 191 ? -26.387 -3.757 17.351 1.00 40.94 191 THR A CA 1
ATOM 1467 C C . THR A 1 191 ? -25.370 -3.737 16.223 1.00 40.94 191 THR A C 1
ATOM 1469 O O . THR A 1 191 ? -24.310 -3.126 16.335 1.00 40.94 191 THR A O 1
ATOM 1472 N N . GLY A 1 192 ? -25.675 -4.467 15.152 1.00 35.94 192 GLY A N 1
ATOM 1473 C CA . GLY A 1 192 ? -25.012 -4.300 13.874 1.00 35.94 192 GLY A CA 1
ATOM 1474 C C . GLY A 1 192 ? -25.287 -2.884 13.385 1.00 35.94 192 GLY A C 1
ATOM 1475 O O . GLY A 1 192 ? -26.308 -2.621 12.763 1.00 35.94 192 GLY A O 1
ATOM 1476 N N . MET A 1 193 ? -24.386 -1.961 13.695 1.00 38.50 193 MET A N 1
ATOM 1477 C CA . MET A 1 193 ? -24.242 -0.714 12.960 1.00 38.50 193 MET A CA 1
ATOM 1478 C C . MET A 1 193 ? -22.844 -0.716 12.368 1.00 38.50 193 MET A C 1
ATOM 1480 O O . MET A 1 193 ? -21.924 -0.246 13.012 1.00 38.50 193 MET A O 1
ATOM 1484 N N . TYR A 1 194 ? -22.710 -1.342 11.200 1.00 32.47 194 TYR A N 1
ATOM 1485 C CA . TYR A 1 194 ? -21.977 -0.867 10.019 1.00 32.47 194 TYR A CA 1
ATOM 1486 C C . TYR A 1 194 ? -22.290 -1.861 8.892 1.00 32.47 194 TYR A C 1
ATOM 1488 O O . TYR A 1 194 ? -21.581 -2.839 8.675 1.00 32.47 194 TYR A O 1
ATOM 1496 N N . GLY A 1 195 ? -23.428 -1.641 8.231 1.00 32.31 195 GLY A N 1
ATOM 1497 C CA . GLY A 1 195 ? -23.752 -2.227 6.937 1.00 32.31 195 GLY A CA 1
ATOM 1498 C C . GLY A 1 195 ? -23.823 -1.101 5.910 1.00 32.31 195 GLY A C 1
ATOM 1499 O O . GLY A 1 195 ? -24.718 -0.264 6.011 1.00 32.31 195 GLY A O 1
ATOM 1500 N N . LYS A 1 196 ? -22.900 -1.168 4.942 1.00 31.22 196 LYS A N 1
ATOM 1501 C CA . LYS A 1 196 ? -22.556 -0.224 3.859 1.00 31.22 196 LYS A CA 1
ATOM 1502 C C . LYS A 1 196 ? -21.619 0.924 4.231 1.00 31.22 196 LYS A C 1
ATOM 1504 O O . LYS A 1 196 ? -21.999 1.801 5.033 1.00 31.22 196 LYS A O 1
#